Protein AF-A0A453P0J9-F1 (afdb_monomer)

Secondary structure (DSSP, 8-state):
-HHHHHHHHHHHHHTT---TTSS-SS-HHHHHHHHHHH-GGGHHHHHHT---HHHHHHHHHHHHHTTS---S---S----------HHHHHHTTSSHHHHHHHHHHS-HHHHHHHHHHHHHHHHHHTT-TTTHHHHHHHH-S-HHHHHHHHHHHHHHHHHH-TT----HHHHHHHHHHHHHHHHHHT-

Sequence (188 aa):
MVINLDLIRQEADKLGLTSRADGLRNPILEVILEELTYNTIYLSPFLLAFTEWKWKLQIILQYFSRYQVKSAVRTRRSDNSQQDLTVESALSMFSTDASAKAMVKMMCPEVAQLLLAHAYQVCLSVDGDSSEANDAAKMMGASLLEISCKFVSAFQNLRKINANIQISQFEKEALFTAATLARKLQNK

Organism: Aegilops tauschii subsp. strangulata (NCBI:txid200361)

pLDDT: mean 85.11, std 15.16, range [34.88, 98.0]

Solvent-accessible surface area (backbone atoms only — not comparable to full-atom values): 10918 Å² total; per-residue (Å²): 108,71,60,53,55,41,52,54,46,54,52,33,51,75,69,64,74,60,60,93,81,72,61,76,94,63,51,60,60,56,54,52,49,49,51,38,67,75,41,58,81,49,40,61,64,54,59,66,71,50,84,56,58,69,60,45,43,50,52,48,38,56,56,54,56,75,73,53,82,73,73,92,76,77,70,100,82,67,75,89,72,66,76,79,63,19,54,45,60,60,36,52,47,21,66,40,68,68,44,24,52,52,45,53,75,77,40,63,58,57,58,50,48,53,48,50,33,53,46,50,54,45,52,65,68,48,71,79,43,80,91,50,40,70,65,48,47,60,44,32,64,55,53,72,56,58,44,21,49,40,49,48,48,22,54,50,35,49,39,69,76,37,77,82,65,72,76,52,73,70,43,49,52,43,50,52,50,26,53,50,49,33,57,58,62,73,75,108

Mean predicted aligned error: 7.32 Å

Foldseek 3Di:
DQVVVVVVVVVCVVVVVDDPVPDDPDRVLVVVLVVCQVDVVCVLVVLVVDPDLLVSLQSLQVNLVVLDDDPPDDDPDDDPPPVLGALLNSLVCQQDLVSLLSVVVVDPLQSSLSSNLSNLVSLVVCVPDPVCVVVSCSRHVDDNLSSLVSSLSSVVSSCVNPVPDDDDPSSVVSNVVSVVSNVVVVVD

Structure (mmCIF, N/CA/C/O backbone):
data_AF-A0A453P0J9-F1
#
_entry.id   AF-A0A453P0J9-F1
#
loop_
_atom_site.group_PDB
_atom_site.id
_atom_site.type_symbol
_atom_site.label_atom_id
_atom_site.label_alt_id
_atom_site.label_comp_id
_atom_site.label_asym_id
_atom_site.label_entity_id
_atom_site.label_seq_id
_atom_site.pdbx_PDB_ins_code
_atom_site.Cartn_x
_atom_site.Cartn_y
_atom_site.Cartn_z
_atom_site.occupancy
_atom_site.B_iso_or_equiv
_atom_site.auth_seq_id
_atom_site.auth_comp_id
_atom_site.auth_asym_id
_atom_site.auth_atom_id
_atom_site.pdbx_PDB_model_num
ATOM 1 N N . MET A 1 1 ? 14.383 -7.208 -12.306 1.00 62.28 1 MET A N 1
ATOM 2 C CA . MET A 1 1 ? 12.964 -6.889 -12.592 1.00 62.28 1 MET A CA 1
ATOM 3 C C . MET A 1 1 ? 12.825 -5.517 -13.240 1.00 62.28 1 MET A C 1
ATOM 5 O O . MET A 1 1 ? 13.810 -4.801 -13.287 1.00 62.28 1 MET A O 1
ATOM 9 N N . VAL A 1 2 ? 11.641 -5.167 -13.757 1.00 68.38 2 VAL A N 1
ATOM 10 C CA . VAL A 1 2 ? 11.362 -3.990 -14.612 1.00 68.38 2 VAL A CA 1
ATOM 11 C C . VAL A 1 2 ? 11.988 -2.668 -14.133 1.00 68.38 2 VAL A C 1
ATOM 13 O O . VAL A 1 2 ? 12.524 -1.928 -14.945 1.00 68.38 2 VAL A O 1
ATOM 16 N N . ILE A 1 3 ? 12.022 -2.401 -12.828 1.00 71.06 3 ILE A N 1
ATOM 17 C CA . ILE A 1 3 ? 12.638 -1.179 -12.279 1.00 71.06 3 ILE A CA 1
ATOM 18 C C . ILE A 1 3 ? 14.171 -1.172 -12.429 1.00 71.06 3 ILE A C 1
ATOM 20 O O . ILE A 1 3 ? 14.764 -0.113 -12.603 1.00 71.06 3 ILE A O 1
ATOM 24 N N . ASN A 1 4 ? 14.831 -2.336 -12.444 1.00 77.44 4 ASN A N 1
ATOM 25 C CA . ASN A 1 4 ? 16.260 -2.410 -12.770 1.00 77.44 4 ASN A CA 1
ATOM 26 C C . ASN A 1 4 ? 16.528 -1.936 -14.198 1.00 77.44 4 ASN A C 1
ATOM 28 O O . ASN A 1 4 ? 17.590 -1.383 -14.442 1.00 77.44 4 ASN A O 1
ATOM 32 N N . LEU A 1 5 ? 15.586 -2.125 -15.130 1.00 81.31 5 LEU A N 1
ATOM 33 C CA . LEU A 1 5 ? 15.736 -1.599 -16.488 1.00 81.31 5 LEU A CA 1
ATOM 34 C C . LEU A 1 5 ? 15.713 -0.069 -16.472 1.00 81.31 5 LEU A C 1
ATOM 36 O O . LEU A 1 5 ? 16.544 0.549 -17.129 1.00 81.31 5 LEU A O 1
ATOM 40 N N . ASP A 1 6 ? 14.835 0.532 -15.663 1.00 82.75 6 ASP A N 1
ATOM 41 C CA . ASP A 1 6 ? 14.797 1.985 -15.475 1.00 82.75 6 ASP A CA 1
ATOM 42 C C . ASP A 1 6 ? 16.077 2.512 -14.809 1.00 82.75 6 ASP A C 1
ATOM 44 O O . ASP A 1 6 ? 16.599 3.543 -15.224 1.00 82.75 6 ASP A O 1
ATOM 48 N N . LEU A 1 7 ? 16.623 1.797 -13.818 1.00 81.44 7 LEU A N 1
ATOM 49 C CA . LEU A 1 7 ? 17.884 2.159 -13.157 1.00 81.44 7 LEU A CA 1
ATOM 50 C C . LEU A 1 7 ? 19.086 2.053 -14.104 1.00 81.44 7 LEU A C 1
ATOM 52 O O . LEU A 1 7 ? 19.851 3.008 -14.219 1.00 81.44 7 LEU A O 1
ATOM 56 N N . ILE A 1 8 ? 19.220 0.926 -14.811 1.00 84.38 8 ILE A N 1
ATOM 57 C CA . ILE A 1 8 ? 20.284 0.698 -15.802 1.00 84.38 8 ILE A CA 1
ATOM 58 C C . ILE A 1 8 ? 20.213 1.766 -16.888 1.00 84.38 8 ILE A C 1
ATOM 60 O O . ILE A 1 8 ? 21.234 2.324 -17.280 1.00 84.38 8 ILE A O 1
ATOM 64 N N . ARG A 1 9 ? 19.003 2.089 -17.350 1.00 82.94 9 ARG A N 1
ATOM 65 C CA . ARG A 1 9 ? 18.798 3.149 -18.328 1.00 82.94 9 ARG A CA 1
ATOM 66 C C . ARG A 1 9 ? 19.203 4.511 -17.782 1.00 82.94 9 ARG A C 1
ATOM 68 O O . ARG A 1 9 ? 19.943 5.210 -18.455 1.00 82.94 9 ARG A O 1
ATOM 75 N N . GLN A 1 10 ? 18.769 4.885 -16.578 1.00 82.31 10 GLN A N 1
ATOM 76 C CA . GLN A 1 10 ? 19.164 6.160 -15.971 1.00 82.31 10 GLN A CA 1
ATOM 77 C C . GLN A 1 10 ? 20.683 6.273 -15.801 1.00 82.31 10 GLN A C 1
ATOM 79 O O . GLN A 1 10 ? 21.243 7.361 -15.927 1.00 82.31 10 GLN A O 1
ATOM 84 N N . GLU A 1 11 ? 21.359 5.170 -15.493 1.00 86.06 11 GLU A N 1
ATOM 85 C CA . GLU A 1 11 ? 22.815 5.127 -15.410 1.00 86.06 11 GLU A CA 1
ATOM 86 C C . GLU A 1 11 ? 23.467 5.262 -16.793 1.00 86.06 11 GLU A C 1
ATOM 88 O O . GLU A 1 11 ? 24.364 6.085 -16.969 1.00 86.06 11 GLU A O 1
ATOM 93 N N . ALA A 1 12 ? 22.957 4.551 -17.799 1.00 85.75 12 ALA A N 1
ATOM 94 C CA . ALA A 1 12 ? 23.402 4.681 -19.182 1.00 85.75 12 ALA A CA 1
ATOM 95 C C . ALA A 1 12 ? 23.174 6.104 -19.736 1.00 85.75 12 ALA A C 1
ATOM 97 O O . ALA A 1 12 ? 24.072 6.656 -20.373 1.00 85.75 12 ALA A O 1
ATOM 98 N N . ASP A 1 13 ? 22.036 6.733 -19.420 1.00 83.75 13 ASP A N 1
ATOM 99 C CA . ASP A 1 13 ? 21.714 8.125 -19.759 1.00 83.75 13 ASP A CA 1
ATOM 100 C C . ASP A 1 13 ? 22.745 9.087 -19.143 1.00 83.75 13 ASP A C 1
ATOM 102 O O . ASP A 1 13 ? 23.262 9.975 -19.826 1.00 83.75 13 ASP A O 1
ATOM 106 N N . LYS A 1 14 ? 23.098 8.899 -17.860 1.00 84.62 14 LYS A N 1
ATOM 107 C CA . LYS A 1 14 ? 24.128 9.704 -17.170 1.00 84.62 14 LYS A CA 1
ATOM 108 C C . LYS A 1 14 ? 25.509 9.556 -17.803 1.00 84.62 14 LYS A C 1
ATOM 110 O O . LYS A 1 14 ? 26.274 10.517 -17.813 1.00 84.62 14 LYS A O 1
ATOM 115 N N . LEU A 1 15 ? 25.822 8.368 -18.312 1.00 88.88 15 LEU A N 1
ATOM 116 C CA . LEU A 1 15 ? 27.083 8.070 -18.989 1.00 88.88 15 LEU A CA 1
ATOM 117 C C . LEU A 1 15 ? 27.077 8.477 -20.474 1.00 88.88 15 LEU A C 1
ATOM 119 O O . LEU A 1 15 ? 28.092 8.314 -21.148 1.00 88.88 15 LEU A O 1
ATOM 123 N N . GLY A 1 16 ? 25.963 9.006 -20.995 1.00 86.56 16 GLY A N 1
ATOM 124 C CA . GLY A 1 16 ? 25.824 9.364 -22.408 1.00 86.56 16 GLY A CA 1
ATOM 125 C C . GLY A 1 16 ? 25.819 8.154 -23.350 1.00 86.56 16 GLY A C 1
ATOM 126 O O . GLY A 1 16 ? 26.108 8.303 -24.534 1.00 86.56 16 GLY A O 1
ATOM 127 N N . LEU A 1 17 ? 25.508 6.963 -22.830 1.00 85.88 17 LEU A N 1
ATOM 128 C CA . LEU A 1 17 ? 25.485 5.691 -23.565 1.00 85.88 17 LEU A CA 1
ATOM 129 C C . LEU A 1 17 ? 24.149 5.429 -24.273 1.00 85.88 17 LEU A C 1
ATOM 131 O O . LEU A 1 17 ? 23.966 4.390 -24.899 1.00 85.88 17 LEU A O 1
ATOM 135 N N . THR A 1 18 ? 23.221 6.372 -24.173 1.00 84.06 18 THR A N 1
ATOM 136 C CA . THR A 1 18 ? 21.880 6.320 -24.754 1.00 84.06 18 THR A CA 1
ATOM 137 C C . THR A 1 18 ? 21.659 7.502 -25.688 1.00 84.06 18 THR A C 1
ATOM 139 O O . THR A 1 18 ? 22.119 8.624 -25.462 1.00 84.06 18 THR A O 1
ATOM 142 N N . SER A 1 19 ? 20.848 7.280 -26.702 1.00 80.50 19 SER A N 1
ATOM 143 C CA . SER A 1 19 ? 20.424 8.228 -27.713 1.00 80.50 19 SER A CA 1
ATOM 144 C C . SER A 1 19 ? 18.900 8.362 -27.720 1.00 80.50 19 SER A C 1
ATOM 146 O O . SER A 1 19 ? 18.156 7.589 -27.117 1.00 80.50 19 SER A O 1
ATOM 148 N N . ARG A 1 20 ? 18.390 9.335 -28.482 1.00 72.38 20 ARG A N 1
ATOM 149 C CA . ARG A 1 20 ? 16.939 9.484 -28.6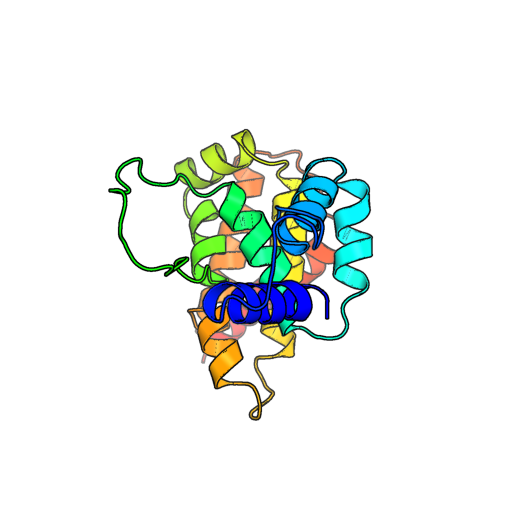96 1.00 72.38 20 ARG A CA 1
ATOM 150 C C . ARG A 1 20 ? 16.307 8.307 -29.447 1.00 72.38 20 ARG A C 1
ATOM 152 O O . ARG A 1 20 ? 15.082 8.214 -29.454 1.00 72.38 20 ARG A O 1
ATOM 159 N N . ALA A 1 21 ? 17.113 7.468 -30.097 1.00 77.75 21 ALA A N 1
ATOM 160 C CA . ALA A 1 21 ? 16.646 6.306 -30.841 1.00 77.75 21 ALA A CA 1
ATOM 161 C C . ALA A 1 21 ? 16.385 5.088 -29.938 1.00 77.75 21 ALA A C 1
ATOM 163 O O . ALA A 1 21 ? 15.649 4.197 -30.351 1.00 77.75 21 ALA A O 1
ATOM 164 N N . ASP A 1 22 ? 16.885 5.078 -28.697 1.00 72.56 22 ASP A N 1
ATOM 165 C CA . ASP A 1 22 ? 16.822 3.922 -27.784 1.00 72.56 22 ASP A CA 1
ATOM 166 C C . ASP A 1 22 ? 15.443 3.701 -27.120 1.00 72.56 22 ASP A C 1
ATOM 168 O O . ASP A 1 22 ? 15.318 3.033 -26.096 1.00 72.56 22 ASP A O 1
ATOM 172 N N . GLY A 1 23 ? 14.372 4.225 -27.732 1.00 67.56 23 GLY A N 1
ATOM 173 C CA . GLY A 1 23 ? 12.978 3.933 -27.378 1.00 67.56 23 GLY A CA 1
ATOM 174 C C . GLY A 1 23 ? 12.508 4.466 -26.014 1.00 67.56 23 GLY A C 1
ATOM 175 O O . GLY A 1 23 ? 13.292 4.999 -25.240 1.00 67.56 23 GLY A O 1
ATOM 176 N N . LEU A 1 24 ? 11.189 4.377 -25.767 1.00 62.38 24 LEU A N 1
ATOM 177 C CA . LEU A 1 24 ? 10.388 4.805 -24.592 1.00 62.38 24 LEU A CA 1
ATOM 178 C C . LEU A 1 24 ? 10.993 5.905 -23.694 1.00 62.38 24 LEU A C 1
ATOM 180 O O . LEU A 1 24 ? 11.828 5.645 -22.841 1.00 62.38 24 LEU A O 1
ATOM 184 N N . ARG A 1 25 ? 10.530 7.153 -23.842 1.00 68.06 25 ARG A N 1
ATOM 185 C CA . ARG A 1 25 ? 10.995 8.280 -23.004 1.00 68.06 25 ARG A CA 1
ATOM 186 C C . ARG A 1 25 ? 10.604 8.154 -21.530 1.00 68.06 25 ARG A C 1
ATOM 188 O O . ARG A 1 25 ? 11.266 8.757 -20.691 1.00 68.06 25 ARG A O 1
ATOM 195 N N . ASN A 1 26 ? 9.534 7.418 -21.243 1.00 75.81 26 ASN A N 1
ATOM 196 C CA . ASN A 1 26 ? 9.003 7.271 -19.896 1.00 75.81 26 ASN A CA 1
ATOM 197 C C . ASN A 1 26 ? 9.592 6.007 -19.253 1.00 75.81 26 ASN A C 1
ATOM 199 O O . ASN A 1 26 ? 9.675 4.979 -19.935 1.00 75.81 26 ASN A O 1
ATOM 203 N N . PRO A 1 27 ? 9.976 6.054 -17.966 1.00 83.25 27 PRO A N 1
ATOM 204 C CA . PRO A 1 27 ? 10.326 4.865 -17.199 1.00 83.25 27 PRO A CA 1
ATOM 205 C C . PRO A 1 27 ? 9.242 3.788 -17.324 1.00 83.25 27 PRO A C 1
ATOM 207 O O . PRO A 1 27 ? 8.048 4.087 -17.274 1.00 83.25 27 PRO A O 1
ATOM 210 N N . ILE A 1 28 ? 9.635 2.525 -17.451 1.00 84.69 28 ILE A N 1
ATOM 211 C CA . ILE A 1 28 ? 8.700 1.403 -17.576 1.00 84.69 28 ILE A CA 1
ATOM 212 C C . ILE A 1 28 ? 7.813 1.312 -16.329 1.00 84.69 28 ILE A C 1
ATOM 214 O O . ILE A 1 28 ? 6.622 1.025 -16.439 1.00 84.69 28 ILE A O 1
ATOM 218 N N . LEU A 1 29 ? 8.351 1.622 -15.144 1.00 85.19 29 LEU A N 1
ATOM 219 C CA . LEU A 1 29 ? 7.549 1.729 -13.927 1.00 85.19 29 LEU A CA 1
ATOM 220 C C . LEU A 1 29 ? 6.420 2.763 -14.065 1.00 85.19 29 LEU A C 1
ATOM 222 O O . LEU A 1 29 ? 5.322 2.534 -13.563 1.00 85.19 29 LEU A O 1
ATOM 226 N N . GLU A 1 30 ? 6.662 3.889 -14.739 1.00 85.25 30 GLU A N 1
ATOM 227 C CA . GLU A 1 30 ? 5.641 4.919 -14.950 1.00 85.25 30 GLU A CA 1
ATOM 228 C C . GLU A 1 30 ? 4.512 4.401 -15.841 1.00 85.25 30 GLU A C 1
ATOM 230 O O . GLU A 1 30 ? 3.347 4.576 -15.486 1.00 85.25 30 GLU A O 1
ATOM 235 N N . VAL A 1 31 ? 4.855 3.688 -16.916 1.00 88.44 31 VAL A N 1
ATOM 236 C CA . VAL A 1 31 ? 3.884 3.045 -17.816 1.00 88.44 31 VAL A CA 1
ATOM 237 C C . VAL A 1 31 ? 3.050 2.006 -17.067 1.00 88.44 31 VAL A C 1
ATOM 239 O O . VAL A 1 31 ? 1.827 2.014 -17.149 1.00 88.44 31 VAL A O 1
ATOM 242 N N . ILE A 1 32 ? 3.690 1.144 -16.271 1.00 89.56 32 ILE A N 1
ATOM 243 C CA . ILE A 1 32 ? 2.982 0.153 -15.447 1.00 89.56 32 ILE A CA 1
ATOM 244 C C . ILE A 1 32 ? 2.008 0.848 -14.496 1.00 89.56 32 ILE A C 1
ATOM 246 O O . ILE A 1 32 ? 0.849 0.460 -14.398 1.00 89.56 32 ILE A O 1
ATOM 250 N N . LEU A 1 33 ? 2.460 1.880 -13.786 1.00 91.06 33 LEU A N 1
ATOM 251 C CA . LEU A 1 33 ? 1.613 2.590 -12.833 1.00 91.06 33 LEU A CA 1
ATOM 252 C C . LEU A 1 33 ? 0.457 3.333 -13.520 1.00 91.06 33 LEU A C 1
ATOM 254 O O . LEU A 1 33 ? -0.611 3.439 -12.920 1.00 91.06 33 LEU A O 1
ATOM 258 N N . GLU A 1 34 ? 0.641 3.836 -14.745 1.00 90.81 34 GLU A N 1
ATOM 259 C CA . GLU A 1 34 ? -0.446 4.400 -15.560 1.00 90.81 34 GLU A CA 1
ATOM 260 C C . GLU A 1 34 ? -1.506 3.345 -15.868 1.00 90.81 34 GLU A C 1
ATOM 262 O O . GLU A 1 34 ? -2.677 3.575 -15.570 1.00 90.81 34 GLU A O 1
ATOM 267 N N . GLU A 1 35 ? -1.098 2.169 -16.347 1.00 92.31 35 GLU A N 1
ATOM 268 C CA . GLU A 1 35 ? -2.016 1.066 -16.649 1.00 92.31 35 GLU A CA 1
ATOM 269 C C . GLU A 1 35 ? -2.772 0.580 -15.406 1.00 92.31 35 GLU A C 1
ATOM 271 O O . GLU A 1 35 ? -3.991 0.409 -15.438 1.00 92.31 35 GLU A O 1
ATOM 276 N N . LEU A 1 36 ? -2.078 0.424 -14.274 1.00 93.00 36 LEU A N 1
ATOM 277 C CA . LEU A 1 36 ? -2.700 0.005 -13.013 1.00 93.00 36 LEU A CA 1
ATOM 278 C C . LEU A 1 36 ? -3.648 1.061 -12.436 1.00 93.00 36 LEU A C 1
ATOM 280 O O . LEU A 1 36 ? -4.613 0.713 -11.757 1.00 93.00 36 LEU A O 1
ATOM 284 N N . THR A 1 37 ? -3.366 2.345 -12.678 1.00 91.12 37 THR A N 1
ATOM 285 C CA . THR A 1 37 ? -4.239 3.447 -12.248 1.00 91.12 37 THR A CA 1
ATOM 286 C C . THR A 1 37 ? -5.461 3.565 -13.152 1.00 91.12 37 THR A C 1
ATOM 288 O O . THR A 1 37 ? -6.559 3.839 -12.670 1.00 91.12 37 THR A O 1
ATOM 291 N N . TYR A 1 38 ? -5.280 3.353 -14.457 1.00 90.75 38 TYR A N 1
ATOM 292 C CA . TYR A 1 38 ? -6.350 3.410 -15.445 1.00 90.75 38 TYR A CA 1
ATOM 293 C C . TYR A 1 38 ? -7.314 2.227 -15.306 1.00 90.75 38 TYR A C 1
ATOM 295 O O . TYR A 1 38 ? -8.530 2.416 -15.326 1.00 90.75 38 TYR A O 1
ATOM 303 N N . ASN A 1 39 ? -6.782 1.015 -15.119 1.00 92.12 39 ASN A N 1
ATOM 304 C CA . ASN A 1 39 ? -7.571 -0.199 -14.969 1.00 92.12 39 ASN A CA 1
ATOM 305 C C . ASN A 1 39 ? -7.254 -0.920 -13.654 1.00 92.12 39 ASN A C 1
ATOM 307 O O . ASN A 1 39 ? -6.418 -1.824 -13.566 1.00 92.12 39 ASN A O 1
ATOM 311 N N . THR A 1 40 ? -8.006 -0.541 -12.625 1.00 91.62 40 THR A N 1
ATOM 312 C CA . THR A 1 40 ? -7.833 -1.027 -11.253 1.00 91.62 40 THR A CA 1
ATOM 313 C C . THR A 1 40 ? -8.153 -2.516 -11.084 1.00 91.62 40 THR A C 1
ATOM 315 O O . THR A 1 40 ? -7.729 -3.113 -10.096 1.00 91.62 40 THR A O 1
ATOM 318 N N . ILE A 1 41 ? -8.825 -3.154 -12.054 1.00 92.50 41 ILE A N 1
ATOM 319 C CA . ILE A 1 41 ? -9.112 -4.600 -12.040 1.00 92.50 41 ILE A CA 1
ATOM 320 C C . ILE A 1 41 ? -7.810 -5.411 -12.095 1.00 92.50 41 ILE A C 1
ATOM 322 O O . ILE A 1 41 ? -7.719 -6.478 -11.488 1.00 92.50 41 ILE A O 1
ATOM 326 N N . TYR A 1 42 ? -6.775 -4.896 -12.766 1.00 93.06 42 TYR A N 1
ATOM 327 C CA . TYR A 1 42 ? -5.475 -5.565 -12.840 1.00 93.06 42 TYR A CA 1
ATOM 328 C C . TYR A 1 42 ? -4.618 -5.374 -11.592 1.00 93.06 42 TYR A C 1
ATOM 330 O O . TYR A 1 42 ? -3.653 -6.113 -11.417 1.00 93.06 42 TYR A O 1
ATOM 338 N N . LEU A 1 43 ? -4.966 -4.445 -10.697 1.00 93.69 43 LEU A N 1
ATOM 339 C CA . LEU A 1 43 ? -4.119 -4.094 -9.562 1.00 93.69 43 LEU A CA 1
ATOM 340 C C . LEU A 1 43 ? -3.883 -5.269 -8.610 1.00 93.69 43 LEU A C 1
ATOM 342 O O . LEU A 1 43 ? -2.735 -5.573 -8.290 1.00 93.69 43 LEU A O 1
ATOM 346 N N . SER A 1 44 ? -4.945 -5.951 -8.176 1.00 93.00 44 SER A N 1
ATOM 347 C CA . SER A 1 44 ? -4.801 -7.093 -7.264 1.00 93.00 44 SER A CA 1
ATOM 348 C C . SER A 1 44 ? -4.049 -8.267 -7.915 1.00 93.00 44 SER A C 1
ATOM 350 O O . SER A 1 44 ? -3.035 -8.680 -7.347 1.00 93.00 44 SER A O 1
ATOM 352 N N . PRO A 1 45 ? -4.431 -8.763 -9.115 1.00 93.81 45 PRO A N 1
ATOM 353 C CA . PRO A 1 45 ? -3.668 -9.807 -9.806 1.00 93.81 45 PRO A CA 1
ATOM 354 C C . PRO A 1 45 ? -2.198 -9.436 -10.018 1.00 93.81 45 PRO A C 1
ATOM 356 O O . PRO A 1 45 ? -1.318 -10.271 -9.820 1.00 93.81 45 PRO A O 1
ATOM 359 N N . PHE A 1 46 ? -1.926 -8.176 -10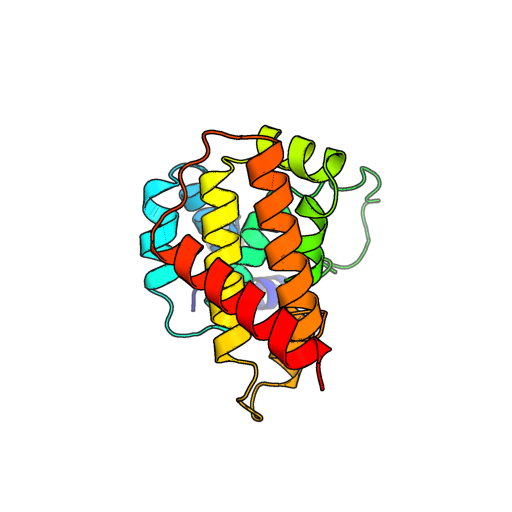.366 1.00 93.56 46 PHE A N 1
ATOM 360 C CA . PHE A 1 46 ? -0.569 -7.690 -10.564 1.00 93.56 46 PHE A CA 1
ATOM 361 C C . PHE A 1 46 ? 0.241 -7.755 -9.268 1.00 93.56 46 PHE A C 1
ATOM 363 O O . PHE A 1 46 ? 1.307 -8.356 -9.262 1.00 93.56 46 PHE A O 1
ATOM 370 N N . LEU A 1 47 ? -0.271 -7.225 -8.152 1.00 93.50 47 LEU A N 1
ATOM 371 C CA . LEU A 1 47 ? 0.424 -7.246 -6.855 1.00 93.50 47 LEU A CA 1
ATOM 372 C C . LEU A 1 47 ? 0.601 -8.658 -6.276 1.00 93.50 47 LEU A C 1
ATOM 374 O O . LEU A 1 47 ? 1.529 -8.893 -5.495 1.00 93.50 47 LEU A O 1
ATOM 378 N N . LEU A 1 48 ? -0.277 -9.597 -6.629 1.00 91.75 48 LEU A N 1
ATOM 379 C CA . LEU A 1 48 ? -0.164 -11.003 -6.238 1.00 91.75 48 LEU A CA 1
ATOM 380 C C . LEU A 1 48 ? 0.930 -11.752 -7.010 1.00 91.75 48 LEU A C 1
ATOM 382 O O . LEU A 1 48 ? 1.471 -12.716 -6.478 1.00 91.75 48 LEU A O 1
ATOM 386 N N . ALA A 1 49 ? 1.298 -11.302 -8.213 1.00 91.12 49 ALA A N 1
ATOM 387 C CA . ALA A 1 49 ? 2.334 -11.943 -9.025 1.00 91.12 49 ALA A CA 1
ATOM 388 C C . ALA A 1 49 ? 3.765 -11.745 -8.480 1.00 91.12 49 ALA A C 1
ATOM 390 O O . ALA A 1 49 ? 4.695 -12.414 -8.927 1.00 91.12 49 ALA A O 1
ATOM 391 N N . PHE A 1 50 ? 3.959 -10.830 -7.526 1.00 87.44 50 PHE A N 1
ATOM 392 C CA . PHE A 1 50 ? 5.271 -10.528 -6.958 1.00 87.44 50 PHE A CA 1
ATOM 393 C C . PHE A 1 50 ? 5.623 -11.476 -5.812 1.00 87.44 50 PHE A C 1
ATOM 395 O O . PHE A 1 50 ? 4.977 -11.458 -4.763 1.00 87.44 50 PHE A O 1
ATOM 402 N N . THR A 1 51 ? 6.705 -12.233 -5.992 1.00 83.38 51 THR A N 1
ATOM 403 C CA . THR A 1 51 ? 7.365 -13.016 -4.936 1.00 83.38 51 THR A CA 1
ATOM 404 C C . THR A 1 51 ? 8.367 -12.176 -4.143 1.00 83.38 51 THR A C 1
ATOM 406 O O . THR A 1 51 ? 8.502 -12.339 -2.936 1.00 83.38 51 THR A O 1
ATOM 409 N N . GLU A 1 52 ? 9.045 -11.241 -4.810 1.00 86.62 52 GLU A N 1
ATOM 410 C CA . GLU A 1 52 ? 10.006 -10.320 -4.204 1.00 86.62 52 GLU A CA 1
ATOM 411 C C . GLU A 1 52 ? 9.282 -9.135 -3.540 1.00 86.62 52 GLU A C 1
ATOM 413 O O . GLU A 1 52 ? 8.680 -8.284 -4.212 1.00 86.62 52 GLU A O 1
ATOM 418 N N . TRP A 1 53 ? 9.361 -9.049 -2.209 1.00 89.31 53 TRP A N 1
ATOM 419 C CA . TRP A 1 53 ? 8.633 -8.043 -1.428 1.00 89.31 53 TRP A CA 1
ATOM 420 C C . TRP A 1 53 ? 9.058 -6.608 -1.754 1.00 89.31 53 TRP A C 1
ATOM 422 O O . TRP A 1 53 ? 8.208 -5.718 -1.795 1.00 89.31 53 TRP A O 1
ATOM 432 N N . LYS A 1 54 ? 10.353 -6.378 -2.022 1.00 88.94 54 LYS A N 1
ATOM 433 C CA . LYS A 1 54 ? 10.918 -5.041 -2.253 1.00 88.94 54 LYS A CA 1
ATOM 434 C C . LYS A 1 54 ? 10.259 -4.366 -3.450 1.00 88.94 54 LYS A C 1
ATOM 436 O O . LYS A 1 54 ? 9.834 -3.215 -3.363 1.00 88.94 54 LYS A O 1
ATOM 441 N N . TRP A 1 55 ? 10.079 -5.110 -4.540 1.00 87.19 55 TRP A N 1
ATOM 442 C CA . TRP A 1 55 ? 9.414 -4.603 -5.739 1.00 87.19 55 TRP A CA 1
ATOM 443 C C . TRP A 1 55 ? 7.924 -4.393 -5.535 1.00 87.19 55 TRP A C 1
ATOM 445 O O . TRP A 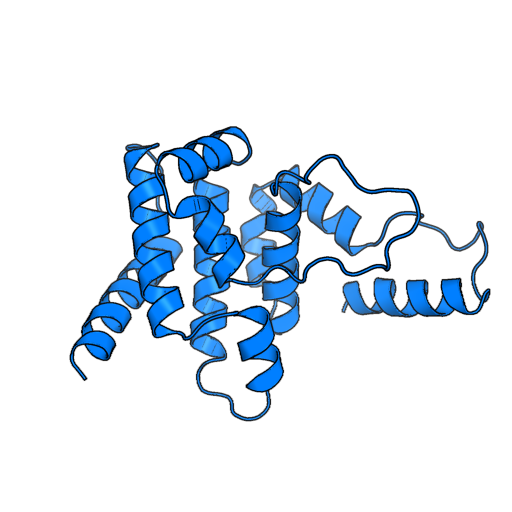1 55 ? 7.402 -3.348 -5.924 1.00 87.19 55 TRP A O 1
ATOM 455 N N . LYS A 1 56 ? 7.255 -5.350 -4.882 1.00 92.25 56 LYS A N 1
ATOM 456 C CA . LYS A 1 56 ? 5.840 -5.220 -4.532 1.00 92.25 56 LYS A CA 1
ATOM 457 C C . LYS A 1 56 ? 5.598 -3.941 -3.736 1.00 92.25 56 LYS A C 1
ATOM 459 O O . LYS A 1 56 ? 4.721 -3.151 -4.081 1.00 92.25 56 LYS A O 1
ATOM 464 N N . LEU A 1 57 ? 6.414 -3.707 -2.711 1.00 92.88 57 LEU A N 1
ATOM 465 C CA . LEU A 1 57 ? 6.302 -2.534 -1.860 1.00 92.88 57 LEU A CA 1
ATOM 466 C C . LEU A 1 57 ? 6.639 -1.247 -2.612 1.00 92.88 57 LEU A C 1
ATOM 468 O O . LEU A 1 57 ? 5.912 -0.267 -2.491 1.00 92.88 57 LEU A O 1
ATOM 472 N N . GLN A 1 58 ? 7.688 -1.251 -3.436 1.00 90.44 58 GLN A N 1
ATOM 473 C CA . GLN A 1 58 ? 8.061 -0.087 -4.235 1.00 90.44 58 GLN A CA 1
ATOM 474 C C . GLN A 1 58 ? 6.944 0.333 -5.197 1.00 90.44 58 GLN A C 1
ATOM 476 O O . GLN A 1 58 ? 6.650 1.522 -5.296 1.00 90.44 58 GLN A O 1
ATOM 481 N N . ILE A 1 59 ? 6.281 -0.617 -5.862 1.00 91.81 59 ILE A N 1
ATOM 482 C CA . ILE A 1 59 ? 5.132 -0.329 -6.732 1.00 91.81 59 ILE A CA 1
ATOM 483 C C . ILE A 1 59 ? 3.986 0.285 -5.928 1.00 91.81 59 ILE A C 1
ATOM 485 O O . ILE A 1 59 ? 3.426 1.291 -6.354 1.00 91.81 59 ILE A O 1
ATOM 489 N N . ILE A 1 60 ? 3.665 -0.267 -4.754 1.00 94.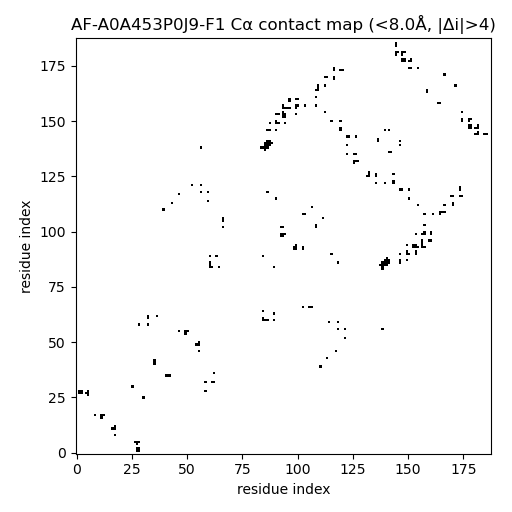69 60 ILE A N 1
ATOM 490 C CA . ILE A 1 60 ? 2.601 0.265 -3.890 1.00 94.69 60 ILE A CA 1
ATOM 491 C C . ILE A 1 60 ? 2.911 1.705 -3.457 1.00 94.69 60 ILE A C 1
ATOM 493 O O . ILE A 1 60 ? 2.060 2.589 -3.558 1.00 94.69 60 ILE A O 1
ATOM 497 N N . LEU A 1 61 ? 4.141 1.969 -3.016 1.00 93.50 61 LEU A N 1
ATOM 498 C CA . LEU A 1 61 ? 4.567 3.295 -2.567 1.00 93.50 61 LEU A CA 1
ATOM 499 C C . LEU A 1 61 ? 4.574 4.311 -3.715 1.00 93.50 61 LEU A C 1
ATOM 501 O O . LEU A 1 61 ? 4.141 5.449 -3.539 1.00 93.50 61 LEU A O 1
ATOM 505 N N . GLN A 1 62 ? 4.991 3.895 -4.910 1.00 90.69 62 GLN A N 1
ATOM 506 C CA . GLN A 1 62 ? 4.956 4.740 -6.103 1.00 90.69 62 GLN A CA 1
ATOM 507 C C . GLN A 1 62 ? 3.536 4.938 -6.648 1.00 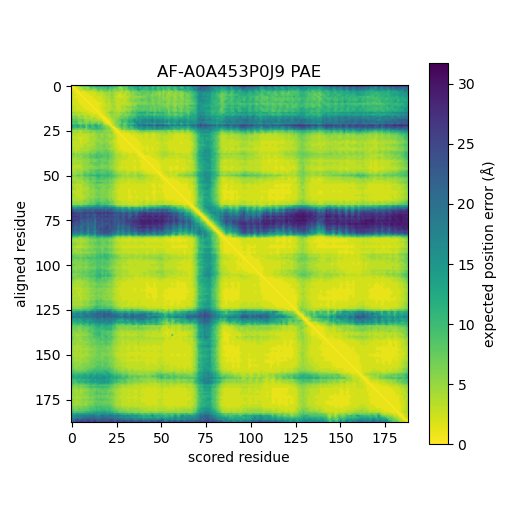90.69 62 GLN A C 1
ATOM 509 O O . GLN A 1 62 ? 3.244 5.977 -7.232 1.00 90.69 62 GLN A O 1
ATOM 514 N N . TYR A 1 63 ? 2.617 4.003 -6.405 1.00 93.31 63 TYR A N 1
ATOM 515 C CA . TYR A 1 63 ? 1.197 4.223 -6.668 1.00 93.31 63 TYR A CA 1
ATOM 516 C C . TYR A 1 63 ? 0.665 5.363 -5.791 1.00 93.31 63 TYR A C 1
ATOM 518 O O . TYR A 1 63 ? 0.033 6.294 -6.288 1.00 93.31 63 TYR A O 1
ATOM 526 N N . PHE A 1 64 ? 0.979 5.344 -4.493 1.00 93.00 64 PHE A N 1
ATOM 527 C CA . PHE A 1 64 ? 0.601 6.414 -3.570 1.00 93.00 64 PHE A CA 1
ATOM 528 C C . PHE A 1 64 ? 1.277 7.758 -3.878 1.00 93.00 64 PHE A C 1
ATOM 530 O O . PHE A 1 64 ? 0.652 8.804 -3.694 1.00 93.00 64 PHE A O 1
ATOM 537 N N . SER A 1 65 ? 2.510 7.751 -4.398 1.00 89.25 65 SER A N 1
ATOM 538 C CA . SER A 1 65 ? 3.246 8.976 -4.754 1.00 89.25 65 SER A CA 1
ATOM 539 C C . SER A 1 65 ? 2.516 9.848 -5.776 1.00 89.25 65 SER A C 1
ATOM 541 O O . SER A 1 65 ? 2.634 11.074 -5.735 1.00 89.25 65 SER A O 1
ATOM 543 N N . ARG A 1 66 ? 1.690 9.239 -6.640 1.00 87.69 66 ARG A N 1
ATOM 544 C CA . ARG A 1 66 ? 0.864 9.948 -7.632 1.00 87.69 66 ARG A CA 1
ATOM 545 C C . ARG A 1 66 ? -0.200 10.848 -7.009 1.00 87.69 66 ARG A C 1
ATOM 547 O O . ARG A 1 66 ? -0.617 11.813 -7.641 1.00 87.69 66 ARG A O 1
ATOM 554 N N . TYR A 1 67 ? -0.610 10.547 -5.781 1.00 86.69 67 TYR A N 1
ATOM 555 C CA . TYR A 1 67 ? -1.679 11.248 -5.069 1.00 86.69 67 TYR A CA 1
ATOM 556 C C . TYR A 1 67 ? -1.160 12.151 -3.950 1.00 86.69 67 TYR A C 1
ATOM 558 O O . TYR A 1 67 ? -1.944 12.842 -3.300 1.00 86.69 67 TYR A O 1
ATOM 566 N N . GLN A 1 68 ? 0.156 12.189 -3.724 1.00 77.31 68 GLN A N 1
ATOM 567 C CA . GLN A 1 68 ? 0.733 13.205 -2.859 1.00 77.31 68 GLN A CA 1
ATOM 568 C C . GLN A 1 68 ? 0.609 14.575 -3.524 1.00 77.31 68 GLN A C 1
ATOM 570 O O . GLN A 1 68 ? 1.040 14.783 -4.661 1.00 77.31 68 GLN A O 1
ATOM 575 N N . VAL A 1 69 ? 0.056 15.542 -2.791 1.00 62.47 69 VAL A N 1
ATOM 576 C CA . VAL A 1 69 ? 0.062 16.942 -3.214 1.00 62.47 69 VAL A CA 1
ATOM 577 C C . VAL A 1 69 ? 1.516 17.409 -3.237 1.00 62.47 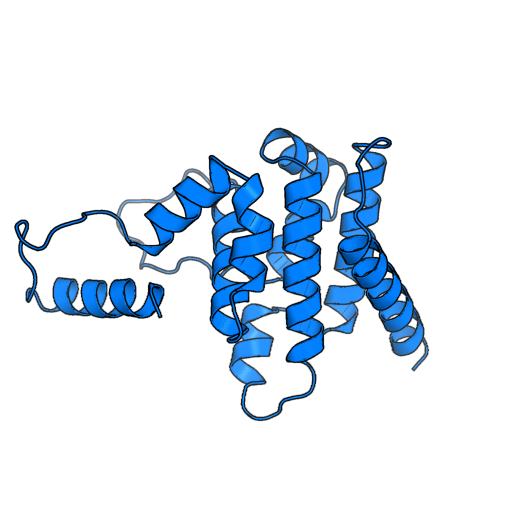69 VAL A C 1
ATOM 579 O O . VAL A 1 69 ? 2.104 17.705 -2.198 1.00 62.47 69 VAL A O 1
ATOM 582 N N . LYS A 1 70 ? 2.122 17.461 -4.428 1.00 57.38 70 LYS A N 1
ATOM 583 C CA . LYS A 1 70 ? 3.434 18.088 -4.609 1.00 57.38 70 LYS A CA 1
ATOM 584 C C . LYS A 1 70 ? 3.284 19.559 -4.228 1.00 57.38 70 LYS A C 1
ATOM 586 O O . LYS A 1 70 ? 2.575 20.296 -4.909 1.00 57.38 70 LYS A O 1
ATOM 591 N N . SER A 1 71 ? 3.934 19.990 -3.146 1.00 40.12 71 SER A N 1
ATOM 592 C CA . SER A 1 71 ? 4.047 21.419 -2.845 1.00 40.12 71 SER A CA 1
ATOM 593 C C . SER A 1 71 ? 4.629 22.121 -4.077 1.00 40.12 71 SER A C 1
ATOM 595 O O . SER A 1 71 ? 5.692 21.740 -4.572 1.00 40.12 71 SER A O 1
ATOM 597 N N . ALA A 1 72 ? 3.893 23.092 -4.618 1.00 39.44 72 ALA A N 1
ATOM 598 C CA . ALA A 1 72 ? 4.119 23.708 -5.926 1.00 39.44 72 ALA A CA 1
ATOM 599 C C . ALA A 1 72 ? 5.310 24.690 -5.965 1.00 39.44 72 ALA A C 1
ATOM 601 O O . ALA A 1 72 ? 5.270 25.702 -6.660 1.00 39.44 72 ALA A O 1
ATOM 602 N N . VAL A 1 73 ? 6.393 24.396 -5.246 1.00 40.19 73 VAL A N 1
ATOM 603 C CA . VAL A 1 73 ? 7.649 25.149 -5.317 1.00 40.19 73 VAL A CA 1
ATOM 604 C C . VAL A 1 73 ? 8.794 24.162 -5.516 1.00 40.19 73 VAL A C 1
ATOM 606 O O . VAL A 1 73 ? 9.515 23.818 -4.585 1.00 40.19 73 VAL A O 1
ATOM 609 N N . ARG A 1 74 ? 8.974 23.684 -6.753 1.00 37.50 74 ARG A N 1
ATOM 610 C CA . ARG A 1 74 ? 10.225 23.028 -7.157 1.00 37.50 74 ARG A CA 1
ATOM 611 C C . ARG A 1 74 ? 10.924 23.910 -8.182 1.00 37.50 74 ARG A C 1
ATOM 613 O O . ARG A 1 74 ? 10.574 23.927 -9.358 1.00 37.50 74 ARG A O 1
ATOM 620 N N . THR A 1 75 ? 11.890 24.694 -7.708 1.00 38.16 75 THR A N 1
ATOM 621 C CA . THR A 1 75 ? 12.834 25.410 -8.567 1.00 38.16 75 THR A CA 1
ATOM 622 C C . THR A 1 75 ? 13.702 24.403 -9.328 1.00 38.16 75 THR A C 1
ATOM 624 O O . THR A 1 75 ? 13.953 23.284 -8.886 1.00 38.16 75 THR A O 1
ATOM 627 N N . ARG A 1 76 ? 14.120 24.807 -10.529 1.00 38.91 76 ARG A N 1
ATOM 628 C CA . ARG A 1 76 ? 14.585 23.984 -11.662 1.00 38.91 76 ARG A CA 1
ATOM 629 C C . ARG A 1 76 ? 15.885 23.175 -11.454 1.00 38.91 76 ARG A C 1
ATOM 631 O O . ARG A 1 76 ? 16.422 22.666 -12.431 1.00 38.91 76 ARG A O 1
ATOM 638 N N . ARG A 1 77 ? 16.410 23.055 -10.233 1.00 43.88 77 ARG A N 1
ATOM 639 C CA . ARG A 1 77 ? 17.615 22.276 -9.890 1.00 43.88 77 ARG A CA 1
ATOM 640 C C . ARG A 1 77 ? 17.613 21.914 -8.403 1.00 43.88 77 ARG A C 1
ATOM 642 O O . ARG A 1 77 ? 18.295 22.555 -7.612 1.00 43.88 77 ARG A O 1
ATOM 649 N N . SER A 1 78 ? 16.858 20.897 -8.014 1.00 34.88 78 SER A N 1
ATOM 650 C CA . SER A 1 78 ? 17.133 20.191 -6.764 1.00 34.88 78 SER A CA 1
ATOM 651 C C . SER A 1 78 ? 17.230 18.714 -7.075 1.00 34.88 78 SER A C 1
ATOM 653 O O . SER A 1 78 ? 16.376 18.179 -7.791 1.00 34.88 78 SER A O 1
ATOM 655 N N . ASP A 1 79 ? 18.313 18.113 -6.590 1.00 35.88 79 ASP A N 1
ATOM 656 C CA . ASP A 1 79 ? 18.687 16.728 -6.811 1.00 35.88 79 ASP A CA 1
ATOM 657 C C . ASP A 1 79 ? 17.496 15.779 -6.721 1.00 35.88 79 ASP A C 1
ATOM 659 O O . ASP A 1 79 ? 16.505 16.018 -6.026 1.00 35.88 79 ASP A O 1
ATOM 663 N N . ASN A 1 80 ? 17.617 14.691 -7.468 1.00 39.44 80 ASN A N 1
ATOM 664 C CA . ASN A 1 80 ? 16.645 13.629 -7.682 1.00 39.44 80 ASN A CA 1
ATOM 665 C C . ASN A 1 80 ? 16.250 12.852 -6.406 1.00 39.44 80 ASN A C 1
ATOM 667 O O . ASN A 1 80 ? 15.881 11.685 -6.504 1.00 39.44 80 ASN A O 1
ATOM 671 N N . SER A 1 81 ? 16.283 13.462 -5.216 1.00 39.66 81 SER A N 1
ATOM 672 C CA . SER A 1 81 ? 15.572 12.945 -4.055 1.00 39.66 81 SER A CA 1
ATOM 673 C C . SER A 1 81 ? 14.070 13.038 -4.343 1.00 39.66 81 SER A C 1
ATOM 675 O O . SER A 1 81 ? 13.356 13.978 -3.984 1.00 39.66 81 SER A O 1
ATOM 677 N N . GLN A 1 82 ? 13.563 12.036 -5.062 1.00 46.91 82 GLN A N 1
ATOM 678 C CA . GLN A 1 82 ? 12.285 11.468 -4.676 1.00 46.91 82 GLN A CA 1
ATOM 679 C C . GLN A 1 82 ? 12.420 11.229 -3.173 1.00 46.91 82 GLN A C 1
ATOM 681 O O . GLN A 1 82 ? 13.310 10.506 -2.737 1.00 46.91 82 GLN A O 1
ATOM 686 N N . GLN A 1 83 ? 11.648 11.953 -2.367 1.00 50.91 83 GLN A N 1
ATOM 687 C CA . GLN A 1 83 ? 11.463 11.557 -0.981 1.00 50.91 83 GLN A CA 1
ATOM 688 C C . GLN A 1 83 ? 10.941 10.125 -1.073 1.00 50.91 83 GLN A C 1
ATOM 690 O O . GLN A 1 83 ? 9.849 9.926 -1.607 1.00 50.91 83 GLN A O 1
ATOM 695 N N . ASP A 1 84 ? 11.774 9.149 -0.703 1.00 70.06 84 ASP A N 1
ATOM 696 C CA . ASP A 1 84 ? 11.401 7.740 -0.740 1.00 70.06 84 ASP A CA 1
ATOM 697 C C . ASP A 1 84 ? 10.160 7.614 0.143 1.00 70.06 84 ASP A C 1
ATOM 699 O O . ASP A 1 84 ? 10.240 7.733 1.367 1.00 70.06 84 ASP A O 1
ATOM 703 N N . LEU A 1 85 ? 8.991 7.480 -0.486 1.00 85.31 85 LEU A N 1
ATOM 704 C CA . LEU A 1 85 ? 7.756 7.232 0.236 1.00 85.31 85 LEU A CA 1
ATOM 705 C C . LEU A 1 85 ? 7.953 5.973 1.068 1.00 85.31 85 LEU A C 1
ATOM 707 O O . LEU A 1 85 ? 8.528 4.994 0.605 1.00 85.31 85 LEU A O 1
ATOM 711 N N . THR A 1 86 ? 7.451 6.011 2.288 1.00 94.56 86 THR A N 1
ATOM 712 C CA . THR A 1 86 ? 7.489 4.904 3.241 1.00 94.56 86 THR A CA 1
ATOM 713 C C . THR A 1 86 ? 6.078 4.415 3.519 1.00 94.56 86 THR A C 1
ATOM 715 O O . THR A 1 86 ? 5.102 5.132 3.280 1.00 94.56 86 THR A O 1
ATOM 718 N N . VAL A 1 87 ? 5.939 3.206 4.062 1.00 96.12 87 VAL A N 1
ATOM 719 C CA . VAL A 1 87 ? 4.623 2.699 4.487 1.00 96.12 87 VAL A CA 1
ATOM 720 C C . VAL A 1 87 ? 4.005 3.628 5.527 1.00 96.12 87 VAL A C 1
ATOM 722 O O . VAL A 1 87 ? 2.820 3.953 5.447 1.00 96.12 87 VAL A O 1
ATOM 725 N N . GLU A 1 88 ? 4.814 4.124 6.462 1.00 95.75 88 GLU A N 1
ATOM 726 C CA . GLU A 1 88 ? 4.380 5.083 7.470 1.00 95.75 88 GLU A CA 1
ATOM 727 C C . GLU A 1 88 ? 3.814 6.371 6.848 1.00 95.75 88 GLU A C 1
ATOM 729 O O . GLU A 1 88 ? 2.724 6.819 7.222 1.00 95.75 88 GLU A O 1
ATOM 734 N N . SER A 1 89 ? 4.525 6.966 5.886 1.00 93.56 89 SER A N 1
ATOM 735 C CA . SER A 1 89 ? 4.067 8.192 5.225 1.00 93.56 89 SER A CA 1
ATOM 736 C C . SER A 1 89 ? 2.847 7.938 4.338 1.00 93.56 89 SER A C 1
ATOM 738 O O . SER A 1 89 ? 1.947 8.779 4.307 1.00 93.56 89 SER A O 1
ATOM 740 N N . ALA A 1 90 ? 2.734 6.766 3.707 1.00 95.31 90 ALA A N 1
ATOM 741 C CA . ALA A 1 90 ? 1.531 6.386 2.971 1.00 95.31 90 ALA A CA 1
ATOM 742 C C . ALA A 1 90 ? 0.308 6.259 3.895 1.00 95.31 90 ALA A C 1
ATOM 744 O O . ALA A 1 90 ? -0.753 6.816 3.612 1.00 95.31 90 ALA A O 1
ATOM 745 N N . LEU A 1 91 ? 0.470 5.614 5.053 1.00 96.69 91 LEU A N 1
ATOM 746 C CA . LEU A 1 91 ? -0.571 5.530 6.079 1.00 96.69 91 LEU A CA 1
ATOM 747 C C . LEU A 1 91 ? -0.955 6.907 6.633 1.00 96.69 91 LEU A C 1
ATOM 749 O O . LEU A 1 91 ? -2.130 7.160 6.906 1.00 96.69 91 LEU A O 1
ATOM 753 N N . SER A 1 92 ? 0.010 7.823 6.758 1.00 94.31 92 SER A N 1
ATOM 754 C CA . SER A 1 92 ? -0.240 9.179 7.258 1.00 94.31 92 SER A CA 1
ATOM 755 C C . SER A 1 92 ? -1.242 9.965 6.403 1.00 94.31 92 SER A C 1
ATOM 757 O O . SER A 1 92 ? -1.989 10.783 6.946 1.00 94.31 92 SER A O 1
ATOM 759 N N . MET A 1 93 ? -1.362 9.646 5.107 1.00 93.50 93 MET A N 1
ATOM 760 C CA . MET A 1 93 ? -2.348 10.260 4.208 1.00 93.50 93 MET A CA 1
ATOM 761 C C . MET A 1 93 ? -3.797 9.992 4.652 1.00 93.50 93 MET A C 1
ATOM 763 O O . MET A 1 93 ? -4.697 10.776 4.354 1.00 93.50 93 MET A O 1
ATOM 767 N N . PHE A 1 94 ? -4.022 8.948 5.452 1.00 95.50 94 PHE A N 1
ATOM 768 C CA . PHE A 1 94 ? -5.328 8.545 5.978 1.00 95.50 94 PHE A CA 1
ATOM 769 C C . PHE A 1 94 ? -5.464 8.754 7.499 1.00 95.50 94 PHE A C 1
ATOM 771 O O . PHE A 1 94 ? -6.433 8.299 8.107 1.00 95.50 94 PHE A O 1
ATOM 778 N N . SER A 1 95 ? -4.503 9.433 8.135 1.00 92.25 95 SER A N 1
ATOM 779 C CA . SER A 1 95 ? -4.438 9.577 9.600 1.00 92.25 95 SER A CA 1
ATOM 780 C C . SER A 1 95 ? -5.527 10.473 10.200 1.00 92.25 95 SER A C 1
ATOM 782 O O . SER A 1 95 ? -5.907 10.275 11.353 1.00 92.25 95 SER A O 1
ATOM 784 N N . THR A 1 96 ? -6.063 11.420 9.426 1.00 93.25 96 THR A N 1
ATOM 785 C CA . THR A 1 96 ? -7.122 12.344 9.864 1.00 93.25 96 THR A CA 1
ATOM 786 C C . THR A 1 96 ? -8.335 12.270 8.944 1.00 93.25 96 THR A C 1
ATOM 788 O O . THR A 1 96 ? -8.206 11.919 7.771 1.00 93.25 96 THR A O 1
ATOM 791 N N . ASP A 1 97 ? -9.505 12.682 9.437 1.00 90.69 97 ASP A N 1
ATOM 792 C CA . ASP A 1 97 ? -10.723 12.763 8.618 1.00 90.69 97 ASP A CA 1
ATOM 793 C C . ASP A 1 97 ? -10.532 13.693 7.405 1.00 90.69 97 ASP A C 1
ATOM 795 O O . ASP A 1 97 ? -10.992 13.392 6.305 1.00 90.69 97 ASP A O 1
ATOM 799 N N . ALA A 1 98 ? -9.815 14.811 7.572 1.00 91.69 98 ALA A N 1
ATOM 800 C CA . ALA A 1 98 ? -9.560 15.760 6.490 1.00 91.69 98 ALA A CA 1
ATOM 801 C C . ALA A 1 98 ? -8.653 15.167 5.401 1.00 91.69 98 ALA A C 1
ATOM 803 O O . ALA A 1 98 ? -8.986 15.242 4.215 1.00 91.69 98 ALA A O 1
ATOM 804 N N . SER A 1 99 ? -7.532 14.553 5.794 1.00 91.81 99 SER A N 1
ATOM 805 C CA . SER A 1 99 ? -6.578 13.965 4.849 1.00 91.81 99 SER A CA 1
ATOM 806 C C . SER A 1 99 ? -7.172 12.740 4.150 1.00 91.81 99 SER A C 1
ATOM 808 O O . SER A 1 99 ? -7.123 12.650 2.925 1.00 91.81 99 SER A O 1
ATOM 810 N N . ALA A 1 100 ? -7.847 11.858 4.892 1.00 93.31 100 ALA A N 1
ATOM 811 C CA . ALA A 1 100 ? -8.525 10.705 4.316 1.00 93.31 100 ALA A CA 1
ATOM 812 C C . ALA A 1 100 ? -9.636 11.141 3.344 1.00 93.31 100 ALA A C 1
ATOM 814 O O . ALA A 1 100 ? -9.763 10.569 2.264 1.00 93.31 100 ALA A O 1
ATOM 815 N N . LYS A 1 101 ? -10.391 12.209 3.653 1.00 93.19 101 LYS A N 1
ATOM 816 C CA . LYS A 1 101 ? -11.423 12.739 2.746 1.00 93.19 101 LYS A CA 1
ATOM 817 C C . LYS A 1 101 ? -10.820 13.324 1.472 1.00 93.19 101 LYS A C 1
ATOM 819 O O . LYS A 1 101 ? -11.433 13.211 0.413 1.00 93.19 101 LYS A O 1
ATOM 824 N N . ALA A 1 102 ? -9.643 13.943 1.552 1.00 92.50 102 ALA A N 1
ATOM 825 C CA . ALA A 1 102 ? -8.911 14.384 0.369 1.00 92.50 102 ALA A CA 1
ATOM 826 C C . ALA A 1 102 ? -8.470 13.187 -0.487 1.00 92.50 102 ALA A C 1
ATOM 828 O O . ALA A 1 102 ? -8.699 13.195 -1.692 1.00 92.50 102 ALA A O 1
ATOM 829 N N . MET A 1 103 ? -7.935 12.129 0.130 1.00 91.94 103 MET A N 1
ATOM 830 C CA . MET A 1 103 ? -7.519 10.920 -0.587 1.00 91.94 103 MET A CA 1
ATOM 831 C C . MET A 1 103 ? -8.683 10.224 -1.294 1.00 91.94 103 MET A C 1
ATOM 833 O O . MET A 1 103 ? -8.573 9.926 -2.475 1.00 91.94 103 MET A O 1
ATOM 837 N N . VAL A 1 104 ? -9.825 10.046 -0.624 1.00 91.12 104 VAL A N 1
ATOM 838 C CA . VAL A 1 104 ? -11.044 9.456 -1.214 1.00 91.12 104 VAL A CA 1
ATOM 839 C C . VAL A 1 104 ? -11.536 10.228 -2.446 1.00 91.12 104 VAL A C 1
ATOM 841 O O . VAL A 1 104 ? -12.139 9.646 -3.342 1.00 91.12 104 VAL A O 1
ATOM 844 N N . LYS A 1 105 ? -11.296 11.544 -2.513 1.00 91.50 105 LYS A N 1
ATOM 845 C CA . LYS A 1 105 ? -11.625 12.343 -3.705 1.00 91.50 105 LYS A CA 1
ATOM 846 C C . LYS A 1 105 ? -10.666 12.103 -4.869 1.00 91.50 105 LYS A C 1
ATOM 848 O O . LYS A 1 105 ? -11.035 12.374 -6.004 1.00 91.50 105 LYS A O 1
ATOM 853 N N . MET A 1 106 ? -9.440 11.673 -4.584 1.00 91.31 106 MET A N 1
ATOM 854 C CA . MET A 1 106 ? -8.389 11.479 -5.582 1.00 91.31 106 MET A CA 1
ATOM 855 C C . MET A 1 106 ? -8.273 10.024 -6.042 1.00 91.31 106 MET A C 1
ATOM 857 O O . MET A 1 106 ? -7.891 9.785 -7.182 1.00 91.31 106 MET A O 1
ATOM 861 N N . MET A 1 107 ? -8.611 9.058 -5.186 1.00 91.56 107 MET A N 1
ATOM 862 C CA . MET A 1 107 ? -8.531 7.632 -5.491 1.00 91.56 107 MET A CA 1
ATOM 863 C C . MET A 1 107 ? -9.726 6.858 -4.932 1.00 91.56 107 MET A C 1
ATOM 865 O O . MET A 1 107 ? -10.272 7.194 -3.880 1.00 91.56 107 MET A O 1
ATOM 869 N N . CYS A 1 108 ? -10.085 5.773 -5.620 1.00 92.19 108 CYS A N 1
ATOM 870 C CA . CYS A 1 108 ? -11.095 4.828 -5.156 1.00 92.19 108 CYS A CA 1
ATOM 871 C C . CYS A 1 108 ? -10.688 4.262 -3.780 1.00 92.19 108 CYS A C 1
ATOM 873 O O . CYS A 1 108 ? -9.549 3.815 -3.605 1.00 92.19 108 CYS A O 1
ATOM 875 N N . PRO A 1 109 ? -11.576 4.307 -2.778 1.00 93.62 109 PRO A N 1
ATOM 876 C CA . PRO A 1 109 ? -11.212 3.934 -1.423 1.00 93.62 109 PRO A CA 1
ATOM 877 C C . PRO A 1 109 ? -11.014 2.419 -1.262 1.00 93.62 109 PRO A C 1
ATOM 879 O O . PRO A 1 109 ? -10.174 2.018 -0.461 1.00 93.62 109 PRO A O 1
ATOM 882 N N . GLU A 1 110 ? -11.676 1.589 -2.070 1.00 94.88 110 GLU A N 1
ATOM 883 C CA . GLU A 1 110 ? -11.404 0.149 -2.176 1.00 94.88 110 GLU A CA 1
ATOM 884 C C . GLU A 1 110 ? -9.974 -0.106 -2.687 1.00 94.88 110 GLU A C 1
ATOM 886 O O . GLU A 1 110 ? -9.248 -0.935 -2.149 1.00 94.88 110 GLU A O 1
ATOM 891 N N . VAL A 1 111 ? -9.505 0.679 -3.665 1.00 95.38 111 VAL A N 1
ATOM 892 C CA . VAL A 1 111 ? -8.109 0.611 -4.135 1.00 95.38 111 VAL A CA 1
ATOM 893 C C . VAL A 1 111 ? -7.132 1.008 -3.026 1.00 95.38 111 VAL A C 1
ATOM 895 O O . VAL A 1 111 ? -6.084 0.381 -2.872 1.00 95.38 111 VAL A O 1
ATOM 898 N N . ALA A 1 112 ? -7.469 2.024 -2.225 1.00 95.81 112 ALA A N 1
ATOM 899 C CA . ALA A 1 112 ? -6.646 2.420 -1.085 1.00 95.81 112 ALA A CA 1
ATOM 900 C C . ALA A 1 112 ? -6.546 1.294 -0.042 1.00 95.81 112 ALA A C 1
ATOM 902 O O . ALA A 1 112 ? -5.444 0.991 0.413 1.00 95.81 112 ALA A O 1
ATOM 903 N N . GLN A 1 113 ? -7.665 0.648 0.305 1.00 96.00 113 GLN A N 1
ATOM 904 C CA . GLN A 1 113 ? -7.680 -0.487 1.233 1.00 96.00 113 GLN A CA 1
ATOM 905 C C . GLN A 1 113 ? -6.824 -1.647 0.723 1.00 96.00 113 GLN A C 1
ATOM 907 O O . GLN A 1 113 ? -5.993 -2.156 1.479 1.00 96.00 113 GLN A O 1
ATOM 912 N N . LEU A 1 114 ? -6.952 -1.993 -0.558 1.00 97.06 114 LEU A N 1
ATOM 913 C CA . LEU A 1 114 ? -6.199 -3.071 -1.189 1.00 97.06 114 LEU A CA 1
ATOM 914 C C . LEU A 1 114 ? -4.687 -2.813 -1.138 1.00 97.06 114 LEU A C 1
ATOM 916 O O . LEU A 1 114 ? -3.910 -3.685 -0.739 1.00 97.06 114 LEU A O 1
ATOM 920 N N . LEU A 1 115 ? -4.263 -1.604 -1.519 1.00 97.25 115 LEU A N 1
ATOM 921 C CA . LEU A 1 115 ? -2.855 -1.197 -1.505 1.00 97.25 115 LEU A CA 1
ATOM 922 C C . LEU A 1 115 ? -2.279 -1.208 -0.090 1.00 97.25 115 LEU A C 1
ATOM 924 O O . LEU A 1 115 ? -1.195 -1.751 0.128 1.00 97.25 115 LEU A O 1
ATOM 928 N N . LEU A 1 116 ? -3.012 -0.645 0.877 1.00 97.69 116 LEU A N 1
ATOM 929 C CA . LEU A 1 116 ? -2.602 -0.664 2.277 1.00 97.69 116 LEU A CA 1
ATOM 930 C C . LEU A 1 116 ? -2.490 -2.103 2.791 1.00 97.69 116 LEU A C 1
ATOM 932 O O . LEU A 1 116 ? -1.505 -2.427 3.451 1.00 97.69 116 LEU A O 1
ATOM 936 N N . ALA A 1 117 ? -3.460 -2.972 2.492 1.00 97.81 117 ALA A N 1
ATOM 937 C CA . ALA A 1 117 ? -3.459 -4.361 2.947 1.00 97.81 117 ALA A CA 1
ATOM 938 C C . ALA A 1 117 ? -2.261 -5.145 2.393 1.00 97.81 117 ALA A C 1
ATOM 940 O O . ALA A 1 117 ? -1.595 -5.858 3.143 1.00 97.81 117 ALA A O 1
ATOM 941 N N . HIS A 1 118 ? -1.916 -4.961 1.114 1.00 97.38 118 HIS A N 1
ATOM 942 C CA . HIS A 1 118 ? -0.704 -5.557 0.551 1.00 97.38 118 HIS A CA 1
ATOM 943 C C . HIS A 1 118 ? 0.584 -4.978 1.147 1.00 97.38 118 HIS A C 1
ATOM 945 O O . HIS A 1 118 ? 1.512 -5.746 1.399 1.00 97.38 118 HIS A O 1
ATOM 951 N N . ALA A 1 119 ? 0.654 -3.668 1.408 1.00 97.00 119 ALA A N 1
ATOM 952 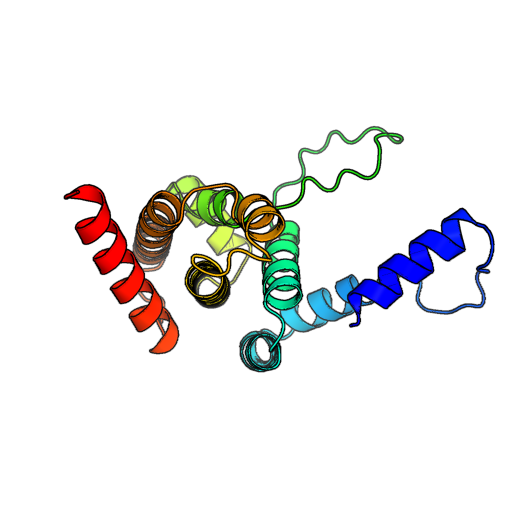C CA . ALA A 1 119 ? 1.808 -3.076 2.087 1.00 97.00 119 ALA A CA 1
ATOM 953 C C . ALA A 1 119 ? 1.975 -3.655 3.499 1.00 97.00 119 ALA A C 1
ATOM 955 O O . ALA A 1 119 ? 3.078 -4.026 3.887 1.00 97.00 119 ALA A O 1
ATOM 956 N N . TYR A 1 120 ? 0.874 -3.806 4.237 1.00 96.88 120 TYR A N 1
ATOM 957 C CA . TYR A 1 120 ? 0.890 -4.383 5.577 1.00 96.88 120 TYR A CA 1
ATOM 958 C C . TYR A 1 120 ? 1.293 -5.863 5.574 1.00 96.88 120 TYR A C 1
ATOM 960 O O . TYR A 1 120 ? 2.102 -6.281 6.398 1.00 96.88 120 TYR A O 1
ATOM 968 N N . GLN A 1 121 ? 0.799 -6.647 4.611 1.00 94.62 121 GLN A N 1
ATOM 969 C CA . GLN A 1 121 ? 1.234 -8.032 4.408 1.00 94.62 121 GLN A CA 1
ATOM 970 C C . GLN A 1 121 ? 2.752 -8.120 4.182 1.00 94.62 121 GLN A C 1
ATOM 972 O O . GLN A 1 121 ? 3.404 -9.012 4.724 1.00 94.62 121 GLN A O 1
ATOM 977 N N . VAL A 1 122 ? 3.322 -7.190 3.407 1.00 93.69 122 VAL A N 1
ATOM 978 C CA . VAL A 1 122 ? 4.775 -7.101 3.221 1.00 93.69 122 VAL A CA 1
ATOM 979 C C . VAL A 1 122 ? 5.474 -6.766 4.540 1.00 93.69 122 VAL A C 1
ATOM 981 O O . VAL A 1 122 ? 6.410 -7.471 4.895 1.00 93.69 122 VAL A O 1
ATOM 984 N N . CYS A 1 123 ? 4.996 -5.779 5.307 1.00 93.50 123 CYS A N 1
ATOM 985 C CA . CYS A 1 123 ? 5.565 -5.460 6.623 1.00 93.50 123 CYS A CA 1
ATOM 986 C C . CYS A 1 123 ? 5.627 -6.688 7.543 1.00 93.50 123 CYS A C 1
ATOM 988 O O . CYS A 1 123 ? 6.657 -6.931 8.157 1.00 93.50 123 CYS A O 1
ATOM 990 N N . LEU A 1 124 ? 4.563 -7.497 7.590 1.00 91.69 124 LEU A N 1
ATOM 991 C CA . LEU A 1 124 ? 4.535 -8.732 8.382 1.00 91.69 124 LEU A CA 1
ATOM 992 C C . LEU A 1 124 ? 5.533 -9.790 7.908 1.00 91.69 124 LEU A C 1
ATOM 994 O O . LEU A 1 124 ? 6.005 -10.583 8.713 1.00 91.69 124 LEU A O 1
ATOM 998 N N . SER A 1 125 ? 5.802 -9.839 6.604 1.00 88.69 125 SER A N 1
ATOM 999 C CA . SER A 1 125 ? 6.671 -10.862 6.016 1.00 88.69 125 SER A CA 1
ATOM 1000 C C . SER A 1 125 ? 8.149 -10.557 6.248 1.00 88.69 125 SER A C 1
ATOM 1002 O O . SER A 1 125 ? 8.947 -11.480 6.330 1.00 88.69 125 SER A O 1
ATOM 1004 N N . VAL A 1 126 ? 8.507 -9.273 6.347 1.00 85.94 126 VAL A N 1
ATOM 1005 C CA . VAL A 1 126 ? 9.906 -8.830 6.445 1.00 85.94 126 VAL A CA 1
ATOM 1006 C C . VAL A 1 126 ? 10.322 -8.518 7.891 1.00 85.94 126 VAL A C 1
ATOM 1008 O O . VAL A 1 126 ? 11.510 -8.564 8.209 1.00 85.94 126 VAL A O 1
ATOM 1011 N N . ASP A 1 127 ? 9.369 -8.256 8.796 1.00 71.00 127 ASP A N 1
ATOM 1012 C CA . ASP A 1 127 ? 9.605 -8.081 10.240 1.00 71.00 127 ASP A CA 1
ATOM 1013 C C . ASP A 1 127 ? 9.971 -9.431 10.899 1.00 71.00 127 ASP A C 1
ATOM 1015 O O . ASP A 1 127 ? 9.167 -10.083 11.560 1.00 71.00 127 ASP A O 1
ATOM 1019 N N . GLY A 1 128 ? 11.190 -9.908 10.635 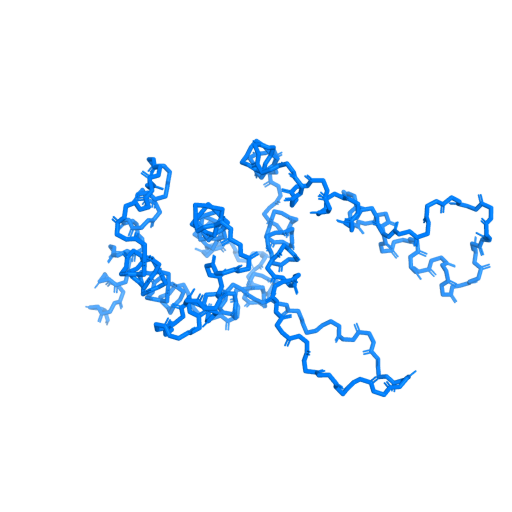1.00 62.59 128 GLY A N 1
ATOM 1020 C CA . GLY A 1 128 ? 11.692 -11.210 11.085 1.00 62.59 128 GLY A CA 1
ATOM 1021 C C . GLY A 1 128 ? 12.928 -11.706 10.329 1.00 62.59 128 GLY A C 1
ATOM 1022 O O . GLY A 1 128 ? 13.717 -12.462 10.897 1.00 62.59 128 GLY A O 1
ATOM 1023 N N . ASP A 1 129 ? 13.148 -11.234 9.096 1.00 63.91 129 ASP A N 1
ATOM 1024 C CA . ASP A 1 129 ? 14.304 -11.614 8.278 1.00 63.91 129 ASP A CA 1
ATOM 1025 C C . ASP A 1 129 ? 15.482 -10.652 8.489 1.00 63.91 129 ASP A C 1
ATOM 1027 O O . ASP A 1 129 ? 15.539 -9.535 7.969 1.00 63.91 129 ASP A O 1
ATOM 1031 N N . SER A 1 130 ? 16.475 -11.105 9.260 1.00 63.28 130 SER A N 1
ATOM 1032 C CA . SER A 1 130 ? 17.636 -10.294 9.658 1.00 63.28 130 SER A CA 1
ATOM 1033 C C . SER A 1 130 ? 18.529 -9.857 8.491 1.00 63.28 130 SER A C 1
ATOM 1035 O O . SER A 1 130 ? 19.248 -8.866 8.619 1.00 63.28 130 SER A O 1
ATOM 1037 N N . SER A 1 131 ? 18.480 -10.559 7.353 1.00 70.50 131 SER A N 1
ATOM 1038 C CA . SER A 1 131 ? 19.317 -10.252 6.185 1.00 70.50 131 SER A CA 1
ATOM 1039 C C . SER A 1 131 ? 18.879 -8.994 5.425 1.00 70.50 131 SER A C 1
ATOM 1041 O O . SER A 1 131 ? 19.710 -8.340 4.799 1.00 70.50 131 SER A O 1
ATOM 1043 N N . GLU A 1 132 ? 17.605 -8.604 5.537 1.00 72.06 132 GLU A N 1
ATOM 1044 C CA . GLU A 1 132 ? 17.015 -7.480 4.794 1.00 72.06 132 GLU A CA 1
ATOM 1045 C C . GLU A 1 132 ? 16.491 -6.365 5.712 1.00 72.06 132 GLU A C 1
ATOM 1047 O O . GLU A 1 132 ? 15.908 -5.380 5.252 1.00 72.06 132 GLU A O 1
ATOM 1052 N N . ALA A 1 133 ? 16.755 -6.477 7.017 1.00 75.00 133 ALA A N 1
ATOM 1053 C CA . ALA A 1 133 ? 16.211 -5.605 8.053 1.00 75.00 133 ALA A CA 1
ATOM 1054 C C . ALA A 1 133 ? 16.469 -4.106 7.812 1.00 75.00 133 ALA A C 1
ATOM 1056 O O . ALA A 1 133 ? 15.608 -3.282 8.110 1.00 75.00 133 ALA A O 1
ATOM 1057 N N . ASN A 1 134 ? 17.625 -3.733 7.250 1.00 82.06 134 ASN A N 1
ATOM 1058 C CA . ASN A 1 134 ? 17.965 -2.325 7.020 1.00 82.06 134 ASN A CA 1
ATOM 1059 C C . ASN A 1 134 ? 17.143 -1.701 5.874 1.00 82.06 134 ASN A C 1
ATOM 1061 O O . ASN A 1 134 ? 16.586 -0.612 6.018 1.00 82.06 134 ASN A O 1
ATOM 1065 N N . ASP A 1 135 ? 17.013 -2.416 4.753 1.00 82.81 135 ASP A N 1
ATOM 1066 C CA . ASP A 1 135 ? 16.194 -1.979 3.615 1.00 82.81 135 ASP A CA 1
ATOM 1067 C C . ASP A 1 135 ? 14.707 -1.955 3.992 1.00 82.81 135 ASP A C 1
ATOM 1069 O O . ASP A 1 135 ? 13.985 -1.009 3.661 1.00 82.81 135 ASP A O 1
ATOM 1073 N N . ALA A 1 136 ? 14.261 -2.968 4.736 1.00 84.88 136 ALA A N 1
ATOM 1074 C CA . ALA A 1 136 ? 12.902 -3.070 5.244 1.00 84.88 136 ALA A CA 1
ATOM 1075 C C . ALA A 1 136 ? 12.559 -1.914 6.184 1.00 84.88 136 ALA A C 1
ATOM 1077 O O . ALA A 1 136 ? 11.556 -1.231 5.977 1.00 84.88 136 ALA A O 1
ATOM 1078 N N . ALA A 1 137 ? 13.414 -1.641 7.174 1.00 86.44 137 ALA A N 1
ATOM 1079 C CA . ALA A 1 137 ? 13.237 -0.527 8.099 1.00 86.44 137 ALA A CA 1
ATOM 1080 C C . ALA A 1 137 ? 13.151 0.810 7.351 1.00 86.44 137 ALA A C 1
ATOM 1082 O O . ALA A 1 137 ? 12.267 1.619 7.640 1.00 86.44 137 ALA A O 1
ATOM 1083 N N . LYS A 1 138 ? 14.000 1.012 6.332 1.00 89.69 138 LYS A N 1
ATOM 1084 C CA . LYS A 1 138 ? 13.969 2.215 5.493 1.00 89.69 138 LYS A CA 1
ATOM 1085 C C . LYS A 1 138 ? 12.636 2.368 4.748 1.00 89.69 138 LYS A C 1
ATOM 1087 O O . LYS A 1 138 ? 12.076 3.460 4.746 1.00 89.69 138 LYS A O 1
ATOM 1092 N N . MET A 1 139 ? 12.118 1.306 4.124 1.00 91.62 139 MET A N 1
ATOM 1093 C CA . MET A 1 139 ? 10.857 1.373 3.364 1.00 91.62 139 MET A CA 1
ATOM 1094 C C . MET A 1 139 ? 9.612 1.406 4.262 1.00 91.62 139 MET A C 1
ATOM 1096 O O . MET A 1 139 ? 8.597 1.994 3.887 1.00 91.62 139 MET A O 1
ATOM 1100 N N . MET A 1 140 ? 9.666 0.807 5.453 1.00 92.81 140 MET A N 1
ATOM 1101 C CA . MET A 1 140 ? 8.578 0.884 6.430 1.00 92.81 140 MET A CA 1
ATOM 1102 C C . MET A 1 140 ? 8.489 2.280 7.050 1.00 92.81 140 MET A C 1
ATOM 1104 O O . MET A 1 140 ? 7.398 2.848 7.115 1.00 92.81 140 MET A O 1
ATOM 1108 N N . GLY A 1 141 ? 9.628 2.849 7.455 1.00 92.94 141 GLY A N 1
ATOM 1109 C CA . GLY A 1 141 ? 9.734 4.165 8.093 1.00 92.94 141 GLY A CA 1
ATOM 1110 C C . GLY A 1 141 ? 9.372 4.194 9.583 1.00 92.94 141 GLY A C 1
ATOM 1111 O O . GLY A 1 141 ? 9.695 5.164 10.255 1.00 92.94 141 GLY A O 1
ATOM 1112 N N . ALA A 1 142 ? 8.756 3.135 10.114 1.00 92.81 142 ALA A N 1
ATOM 1113 C CA . ALA A 1 142 ? 8.356 3.014 11.515 1.00 92.81 142 ALA A CA 1
ATOM 1114 C C . ALA A 1 142 ? 8.368 1.546 11.968 1.00 92.81 142 ALA A C 1
ATOM 1116 O O . ALA A 1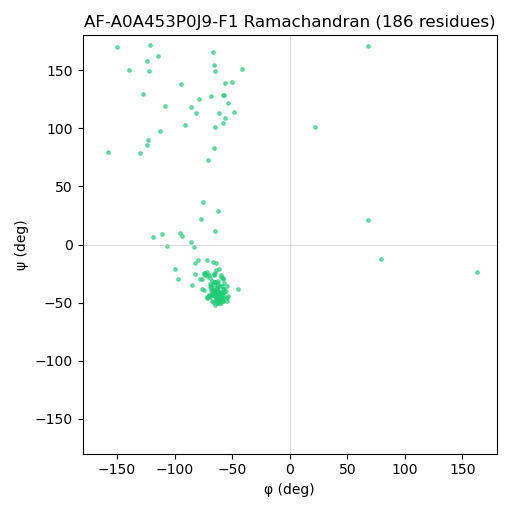 142 ? 8.476 0.634 11.143 1.00 92.81 142 ALA A O 1
ATOM 1117 N N . SER A 1 143 ? 8.231 1.312 13.276 1.00 92.81 143 SER A N 1
ATOM 1118 C CA . SER A 1 143 ? 8.135 -0.044 13.835 1.00 92.81 143 SER A CA 1
ATOM 1119 C C . SER A 1 143 ? 6.853 -0.761 13.389 1.00 92.81 143 SER A C 1
ATOM 1121 O O . SER A 1 143 ? 5.827 -0.120 13.140 1.00 92.81 143 SER A O 1
ATOM 1123 N N . LEU A 1 144 ? 6.851 -2.102 13.363 1.00 93.31 144 LEU A N 1
ATOM 1124 C CA . LEU A 1 144 ? 5.644 -2.868 13.018 1.00 93.31 144 LEU A CA 1
ATOM 1125 C C . LEU A 1 144 ? 4.456 -2.526 13.936 1.00 93.31 144 LEU A C 1
ATOM 1127 O O . LEU A 1 144 ? 3.308 -2.509 13.483 1.00 93.31 144 LEU A O 1
ATOM 1131 N N . LEU A 1 145 ? 4.708 -2.210 15.210 1.00 94.00 145 LEU A N 1
ATOM 1132 C CA . LEU A 1 145 ? 3.673 -1.776 16.151 1.00 94.00 145 LEU A CA 1
ATOM 1133 C C . LEU A 1 145 ? 3.025 -0.454 15.720 1.00 94.00 145 LEU A C 1
ATOM 1135 O O . LEU A 1 145 ? 1.797 -0.359 15.651 1.00 94.00 145 LEU A O 1
ATOM 1139 N N . GLU A 1 146 ? 3.837 0.553 15.404 1.00 95.25 146 GLU A N 1
ATOM 1140 C CA . GLU A 1 146 ? 3.354 1.856 14.938 1.00 95.25 146 GLU A CA 1
ATOM 1141 C C . GLU A 1 146 ? 2.617 1.726 13.606 1.00 95.25 146 GLU A C 1
ATOM 1143 O O . GLU A 1 146 ? 1.519 2.269 13.459 1.00 95.25 146 GLU A O 1
ATOM 1148 N N . ILE A 1 147 ? 3.165 0.947 12.667 1.00 96.81 147 ILE A N 1
ATOM 1149 C CA . ILE A 1 147 ? 2.514 0.630 11.392 1.00 96.81 147 ILE A CA 1
ATOM 1150 C C . ILE A 1 147 ? 1.159 -0.039 11.635 1.00 96.81 147 ILE A C 1
ATOM 1152 O O . ILE A 1 147 ? 0.167 0.381 11.046 1.00 96.81 147 ILE A O 1
ATOM 1156 N N . SER A 1 148 ? 1.072 -1.011 12.548 1.00 97.12 148 SER A N 1
ATOM 1157 C CA . SER A 1 148 ? -0.187 -1.691 12.886 1.00 97.12 148 SER A CA 1
ATOM 1158 C C . SER A 1 148 ? -1.228 -0.721 13.463 1.00 97.12 148 SER A C 1
ATOM 1160 O O . SER A 1 148 ? -2.393 -0.749 13.065 1.00 97.12 148 SER A O 1
ATOM 1162 N N . CYS A 1 149 ? -0.820 0.192 14.350 1.00 96.56 149 CYS A N 1
ATOM 1163 C CA . CYS A 1 149 ? -1.713 1.210 14.918 1.00 96.56 149 CYS A CA 1
ATOM 1164 C C . CYS A 1 149 ? -2.205 2.209 13.857 1.00 96.56 149 CYS A C 1
ATOM 1166 O O . CYS A 1 149 ? -3.397 2.542 13.802 1.00 96.56 149 CYS A O 1
ATOM 1168 N N . LYS A 1 150 ? -1.296 2.672 12.991 1.00 97.50 150 LYS A N 1
ATOM 1169 C CA . LYS A 1 150 ? -1.611 3.587 11.887 1.00 97.50 150 LYS A CA 1
ATOM 1170 C C . LYS A 1 150 ? -2.499 2.917 10.840 1.00 97.50 150 LYS A C 1
ATOM 1172 O O . LYS A 1 150 ? -3.438 3.548 10.366 1.00 97.50 150 LYS A O 1
ATOM 1177 N N . PHE A 1 151 ? -2.270 1.640 10.541 1.00 98.00 151 PHE A N 1
ATOM 1178 C CA . PHE A 1 151 ? -3.090 0.832 9.639 1.00 98.00 151 PHE A CA 1
ATOM 1179 C C . PHE A 1 151 ? -4.539 0.729 10.119 1.00 98.00 151 PHE A C 1
ATOM 1181 O O . PHE A 1 151 ? -5.467 1.039 9.370 1.00 98.00 151 PHE A O 1
ATOM 1188 N N . VAL A 1 152 ? -4.742 0.373 11.392 1.00 97.31 152 VAL A N 1
ATOM 1189 C CA . VAL A 1 152 ? -6.085 0.309 11.988 1.00 97.31 152 VAL A CA 1
ATOM 1190 C C . VAL A 1 152 ? -6.773 1.676 11.921 1.00 97.31 152 VAL A C 1
ATOM 1192 O O . VAL A 1 152 ? -7.924 1.761 11.492 1.00 97.31 152 VAL A O 1
ATOM 1195 N N . SER A 1 153 ? -6.062 2.748 12.282 1.00 96.81 153 SER A N 1
ATOM 1196 C CA . SER A 1 153 ? -6.589 4.120 12.221 1.00 96.81 153 SER A CA 1
ATOM 1197 C C . SER A 1 153 ? -6.974 4.536 10.794 1.00 96.81 153 SER A C 1
ATOM 1199 O O . SER A 1 153 ? -8.053 5.088 10.582 1.00 96.81 153 SER A O 1
ATOM 1201 N N . ALA A 1 154 ? -6.140 4.215 9.800 1.00 97.06 154 ALA A N 1
ATOM 1202 C CA . ALA A 1 154 ? -6.401 4.506 8.392 1.00 97.06 154 ALA A CA 1
ATOM 1203 C C . ALA A 1 154 ? -7.688 3.825 7.896 1.00 97.06 154 ALA A C 1
ATOM 1205 O O . ALA A 1 154 ? -8.550 4.483 7.311 1.00 97.06 154 ALA A O 1
ATOM 1206 N N . PHE A 1 155 ? -7.867 2.532 8.191 1.00 95.94 155 PHE A N 1
ATOM 1207 C CA . PHE A 1 155 ? -9.082 1.790 7.831 1.00 95.94 155 PHE A CA 1
ATOM 1208 C C . PHE A 1 155 ? -10.333 2.340 8.520 1.00 95.94 155 PHE A C 1
ATOM 1210 O O . PHE A 1 155 ? -11.395 2.429 7.900 1.00 95.94 155 PHE A O 1
ATOM 1217 N N . GLN A 1 156 ? -10.218 2.737 9.789 1.00 95.00 156 GLN A N 1
ATOM 1218 C CA . GLN A 1 156 ? -11.320 3.369 10.511 1.00 95.00 156 GLN A CA 1
ATOM 1219 C C . GLN A 1 156 ? -11.724 4.696 9.866 1.00 95.00 156 GLN A C 1
ATOM 1221 O O . GLN A 1 156 ? -12.913 4.921 9.650 1.00 95.00 156 GLN A O 1
ATOM 1226 N N . ASN A 1 157 ? -10.764 5.552 9.514 1.00 95.75 157 ASN A N 1
ATOM 1227 C CA . ASN A 1 157 ? -11.055 6.841 8.887 1.00 95.75 157 ASN A CA 1
ATOM 1228 C C . ASN A 1 157 ? -11.638 6.678 7.476 1.00 95.75 157 ASN A C 1
ATOM 1230 O O . ASN A 1 157 ? -12.637 7.322 7.157 1.00 95.75 157 ASN A O 1
ATOM 1234 N N . LEU A 1 158 ? -11.104 5.756 6.666 1.00 94.38 158 LEU A N 1
ATOM 1235 C CA . LEU A 1 158 ? -11.680 5.410 5.359 1.00 94.38 158 LEU A CA 1
ATOM 1236 C C . LEU A 1 158 ? -13.147 4.976 5.483 1.00 94.38 158 LEU A C 1
ATOM 1238 O O . LEU A 1 158 ? -14.000 5.459 4.738 1.00 94.38 158 LEU A O 1
ATOM 1242 N N . ARG A 1 159 ? -13.457 4.124 6.468 1.00 92.81 159 ARG A N 1
ATOM 1243 C CA . ARG A 1 159 ? -14.824 3.654 6.721 1.00 92.81 159 ARG A CA 1
ATOM 1244 C C . ARG A 1 159 ? -15.748 4.746 7.259 1.00 92.81 159 ARG A C 1
ATOM 1246 O O . ARG A 1 159 ? -16.921 4.761 6.905 1.00 92.81 159 ARG A O 1
ATOM 1253 N N . LYS A 1 160 ? -15.256 5.657 8.104 1.00 93.25 160 LYS A N 1
ATOM 1254 C CA . LYS A 1 160 ? -16.051 6.807 8.577 1.00 93.25 160 LYS A CA 1
ATOM 1255 C C . LYS A 1 160 ? -16.487 7.698 7.416 1.00 93.25 160 LYS A C 1
ATOM 1257 O O . LYS A 1 160 ? -17.622 8.160 7.397 1.00 93.25 160 LYS A O 1
ATOM 1262 N N . ILE A 1 161 ? -15.587 7.935 6.461 1.00 92.50 161 ILE A N 1
ATOM 1263 C CA . ILE A 1 161 ? -15.849 8.797 5.303 1.00 92.50 161 ILE A CA 1
ATOM 1264 C C . ILE A 1 161 ? -16.755 8.097 4.288 1.00 92.50 161 ILE A C 1
ATOM 1266 O O . ILE A 1 161 ? -17.653 8.734 3.745 1.00 92.50 161 ILE A O 1
ATOM 1270 N N . ASN A 1 162 ? -16.553 6.795 4.070 1.00 88.50 162 ASN A N 1
ATOM 1271 C CA . ASN A 1 162 ? -17.356 5.977 3.165 1.00 88.50 162 ASN A CA 1
ATOM 1272 C C . ASN A 1 162 ? -17.943 4.779 3.912 1.00 88.50 162 ASN A C 1
ATOM 1274 O O . ASN A 1 162 ? -17.392 3.680 3.884 1.00 88.50 162 ASN A O 1
ATOM 1278 N N . ALA A 1 163 ? -19.091 4.977 4.562 1.00 88.62 163 ALA A N 1
ATOM 1279 C CA . ALA A 1 163 ? -19.722 3.936 5.377 1.00 88.62 163 ALA A CA 1
ATOM 1280 C C . ALA A 1 163 ? -20.070 2.655 4.591 1.00 88.62 163 ALA A C 1
ATOM 1282 O O . ALA A 1 163 ? -20.072 1.568 5.168 1.00 88.62 163 ALA A O 1
ATOM 1283 N N . ASN A 1 164 ? -20.322 2.788 3.284 1.00 88.56 164 ASN A N 1
ATOM 1284 C CA . ASN A 1 164 ? -20.714 1.698 2.385 1.00 88.56 164 ASN A CA 1
ATOM 1285 C C . ASN A 1 164 ? -19.534 1.045 1.646 1.00 88.56 164 ASN A C 1
ATOM 1287 O O . ASN A 1 164 ? -19.764 0.246 0.742 1.00 88.56 164 ASN A O 1
ATOM 1291 N N . ILE A 1 165 ? -18.292 1.400 1.992 1.00 91.38 165 ILE A N 1
ATOM 1292 C CA . ILE A 1 165 ? -17.097 0.835 1.362 1.00 91.38 165 ILE A CA 1
ATOM 1293 C C . ILE A 1 165 ? -17.083 -0.690 1.498 1.00 91.38 165 ILE A C 1
ATOM 1295 O O . ILE A 1 165 ? -17.266 -1.236 2.595 1.00 91.38 165 ILE A O 1
ATOM 1299 N N . GLN A 1 166 ? -16.887 -1.385 0.380 1.00 91.94 166 GLN A N 1
ATOM 1300 C CA . GLN A 1 166 ? -16.767 -2.836 0.405 1.00 91.94 166 GLN A CA 1
ATOM 1301 C C . GLN A 1 166 ? -15.365 -3.213 0.865 1.00 91.94 166 GLN A C 1
ATOM 1303 O O . GLN A 1 166 ? -14.383 -2.784 0.279 1.00 91.94 166 GLN A O 1
ATOM 1308 N N . ILE A 1 167 ? -15.290 -4.042 1.905 1.00 93.44 167 ILE A N 1
ATOM 1309 C CA . ILE A 1 167 ? -14.031 -4.610 2.380 1.00 93.44 167 ILE A CA 1
ATOM 1310 C C . ILE A 1 167 ? -13.987 -6.096 2.020 1.00 93.44 167 ILE A C 1
ATOM 1312 O O . ILE A 1 167 ? -14.844 -6.889 2.435 1.00 93.44 167 ILE A O 1
ATOM 1316 N N . SER A 1 168 ? -12.997 -6.462 1.217 1.00 93.75 168 SER A N 1
ATOM 1317 C CA . SER A 1 168 ? -12.718 -7.828 0.789 1.00 93.75 168 SER A CA 1
ATOM 1318 C C . SER A 1 168 ? -12.277 -8.706 1.962 1.00 93.75 168 SER A C 1
ATOM 1320 O O . SER A 1 168 ? -11.926 -8.231 3.045 1.00 93.75 168 SER A O 1
ATOM 1322 N N . GLN A 1 169 ? -12.283 -10.023 1.753 1.00 95.69 169 GLN A N 1
ATOM 1323 C CA . GLN A 1 169 ? -11.815 -10.971 2.765 1.00 95.69 169 GLN A CA 1
ATOM 1324 C C . GLN A 1 169 ? -10.331 -10.759 3.112 1.00 95.69 169 GLN A C 1
ATOM 1326 O O . GLN A 1 169 ? -9.978 -10.744 4.289 1.00 95.69 169 GLN A O 1
ATOM 1331 N N . PHE A 1 170 ? -9.495 -10.501 2.104 1.00 95.62 170 PHE A N 1
ATOM 1332 C CA . PHE A 1 170 ? -8.069 -10.222 2.278 1.00 95.62 170 PHE A CA 1
ATOM 1333 C C . PHE A 1 170 ? -7.820 -8.998 3.177 1.00 95.62 170 PHE A C 1
ATOM 1335 O O . PHE A 1 170 ? -7.037 -9.049 4.125 1.00 95.62 170 PHE A O 1
ATOM 1342 N N . GLU A 1 171 ? -8.540 -7.901 2.943 1.00 97.00 171 GLU A N 1
ATOM 1343 C CA . GLU A 1 171 ? -8.404 -6.680 3.745 1.00 97.00 171 GLU A CA 1
ATOM 1344 C C . GLU A 1 171 ? -8.924 -6.860 5.178 1.00 97.00 171 GLU A C 1
ATOM 1346 O O . GLU A 1 171 ? -8.344 -6.314 6.119 1.00 97.00 171 GLU A O 1
ATOM 1351 N N . LYS A 1 172 ? -9.993 -7.648 5.373 1.00 96.88 172 LYS A N 1
ATOM 1352 C CA . LYS A 1 172 ? -10.493 -7.998 6.715 1.00 96.88 172 LYS A CA 1
ATOM 1353 C C . LYS A 1 172 ? -9.448 -8.768 7.516 1.00 96.88 172 LYS A C 1
ATOM 1355 O O . LYS A 1 172 ? -9.264 -8.475 8.696 1.00 96.88 172 LYS A O 1
ATOM 1360 N N . GLU A 1 173 ? -8.771 -9.728 6.892 1.00 97.56 173 GLU A N 1
ATOM 1361 C CA . GLU A 1 173 ? -7.715 -10.520 7.529 1.00 97.56 173 GLU A CA 1
ATOM 1362 C C . GLU A 1 173 ? -6.511 -9.653 7.907 1.00 97.56 173 GLU A C 1
ATOM 1364 O O . GLU A 1 173 ? -6.025 -9.736 9.040 1.00 97.56 173 GLU A O 1
ATOM 1369 N N . ALA A 1 174 ? -6.090 -8.748 7.016 1.00 97.56 174 ALA A N 1
ATOM 1370 C CA . ALA A 1 174 ? -5.044 -7.771 7.311 1.00 97.56 174 ALA A CA 1
ATOM 1371 C C . ALA A 1 174 ? -5.429 -6.870 8.502 1.00 97.56 174 ALA A C 1
ATOM 1373 O O . ALA A 1 174 ? -4.652 -6.719 9.447 1.00 97.56 174 ALA A O 1
ATOM 1374 N N . LEU A 1 175 ? -6.656 -6.335 8.513 1.00 97.62 175 LEU A N 1
ATOM 1375 C CA . LEU A 1 175 ? -7.162 -5.482 9.593 1.00 97.62 175 LEU A CA 1
ATOM 1376 C C . LEU A 1 175 ? -7.275 -6.213 10.931 1.00 97.62 175 LEU A C 1
ATOM 1378 O O . LEU A 1 175 ? -6.895 -5.665 11.968 1.00 97.62 175 LEU A O 1
ATOM 1382 N N . PHE A 1 176 ? -7.769 -7.448 10.918 1.00 97.56 176 PHE A N 1
ATOM 1383 C CA . PHE A 1 176 ? -7.843 -8.280 12.114 1.00 97.56 176 PHE A CA 1
ATOM 1384 C C . PHE A 1 176 ? -6.449 -8.571 12.686 1.00 97.56 176 PHE A C 1
ATOM 1386 O O . PHE A 1 176 ? -6.231 -8.451 13.897 1.00 97.56 176 PHE A O 1
ATOM 1393 N N . THR A 1 177 ? -5.494 -8.896 11.814 1.00 97.56 177 THR A N 1
ATOM 1394 C CA . THR A 1 177 ? -4.100 -9.161 12.188 1.00 97.56 177 THR A CA 1
ATOM 1395 C C . THR A 1 177 ? -3.458 -7.921 12.807 1.00 97.56 177 THR A C 1
ATOM 1397 O O . THR A 1 177 ? -2.927 -8.002 13.917 1.00 97.56 177 THR A O 1
ATOM 1400 N N . ALA A 1 178 ? -3.609 -6.755 12.170 1.00 97.44 178 ALA A N 1
ATOM 1401 C CA . ALA A 1 178 ? -3.099 -5.483 12.678 1.00 97.44 178 ALA A CA 1
ATOM 1402 C C . ALA A 1 178 ? -3.674 -5.111 14.046 1.00 97.44 178 ALA A C 1
ATOM 1404 O O . ALA A 1 178 ? -2.928 -4.765 14.963 1.00 97.44 178 ALA A O 1
ATOM 1405 N N . ALA A 1 179 ? -4.991 -5.238 14.222 1.00 97.00 179 ALA A N 1
ATOM 1406 C CA . ALA A 1 179 ? -5.639 -4.961 15.500 1.00 97.00 179 ALA A CA 1
ATOM 1407 C C . ALA A 1 179 ? -5.165 -5.914 16.611 1.00 97.00 179 ALA A C 1
ATOM 1409 O O . ALA A 1 179 ? -5.004 -5.503 17.763 1.00 97.00 179 ALA A O 1
ATOM 1410 N N . THR A 1 180 ? -4.921 -7.181 16.274 1.00 96.31 180 THR A N 1
ATOM 1411 C CA . THR A 1 180 ? -4.426 -8.184 17.224 1.00 96.31 180 THR A CA 1
ATOM 1412 C C . THR A 1 180 ? -2.985 -7.897 17.640 1.00 96.31 180 THR A C 1
ATOM 1414 O O . THR A 1 180 ? -2.679 -7.930 18.833 1.00 96.31 180 THR A O 1
ATOM 1417 N N . LEU A 1 181 ? -2.109 -7.581 16.683 1.00 93.44 181 LEU A N 1
ATOM 1418 C CA . LEU A 1 181 ? -0.712 -7.233 16.949 1.00 93.44 181 LEU A CA 1
ATOM 1419 C C . LEU A 1 181 ? -0.590 -5.948 17.760 1.00 93.44 181 LEU A C 1
ATOM 1421 O O . LEU A 1 181 ? 0.111 -5.946 18.770 1.00 93.44 181 LEU A O 1
ATOM 1425 N N . ALA A 1 182 ? -1.328 -4.899 17.385 1.00 92.44 182 ALA A N 1
ATOM 1426 C CA . ALA A 1 182 ? -1.338 -3.636 18.115 1.00 92.44 182 ALA A CA 1
ATOM 1427 C C . ALA A 1 182 ? -1.683 -3.848 19.598 1.00 92.44 182 ALA A C 1
ATOM 1429 O O . ALA A 1 182 ? -0.966 -3.371 20.471 1.00 92.44 182 ALA A O 1
ATOM 1430 N N . ARG A 1 183 ? -2.714 -4.651 19.897 1.00 91.50 183 ARG A N 1
ATOM 1431 C CA . ARG A 1 183 ? -3.085 -4.984 21.284 1.00 91.50 183 ARG A CA 1
ATOM 1432 C C . ARG A 1 183 ? -2.031 -5.824 22.005 1.00 91.50 183 ARG A C 1
ATOM 1434 O O . ARG A 1 183 ? -1.768 -5.588 23.177 1.00 91.50 183 ARG A O 1
ATOM 1441 N N . LYS A 1 184 ? -1.455 -6.832 21.343 1.00 87.56 184 LYS A N 1
ATOM 1442 C CA . LYS A 1 184 ? -0.476 -7.736 21.974 1.00 87.56 184 LYS A CA 1
ATOM 1443 C C . LYS A 1 184 ? 0.842 -7.041 22.299 1.00 87.56 184 LYS A C 1
ATOM 1445 O O . LYS A 1 184 ? 1.425 -7.330 23.336 1.00 87.56 184 LYS A O 1
ATOM 1450 N N . LEU A 1 185 ? 1.310 -6.169 21.411 1.00 79.56 185 LEU A N 1
ATOM 1451 C CA . LEU A 1 185 ? 2.587 -5.475 21.561 1.00 79.56 185 LEU A CA 1
ATOM 1452 C C . LEU A 1 185 ? 2.485 -4.241 22.471 1.00 79.56 185 LEU A C 1
ATOM 1454 O O . LEU A 1 185 ? 3.480 -3.892 23.083 1.00 79.56 185 LEU A O 1
ATOM 1458 N N . GLN A 1 186 ? 1.306 -3.620 22.611 1.00 76.75 186 GLN A N 1
ATOM 1459 C CA . GLN A 1 186 ? 1.075 -2.543 23.593 1.00 76.75 186 GLN A CA 1
ATOM 1460 C C . GLN A 1 186 ? 1.030 -3.032 25.048 1.00 76.75 186 GLN A C 1
ATOM 1462 O O . GLN A 1 186 ? 1.240 -2.243 25.961 1.00 76.75 186 GLN A O 1
ATOM 1467 N N . ASN A 1 187 ? 0.724 -4.313 25.265 1.00 68.25 187 ASN A N 1
ATOM 1468 C CA . ASN A 1 187 ? 0.602 -4.917 26.596 1.00 68.25 187 ASN A CA 1
ATOM 1469 C C . ASN A 1 187 ? 1.893 -5.619 27.069 1.00 68.25 187 ASN A C 1
ATOM 1471 O O . ASN A 1 187 ? 1.849 -6.365 28.048 1.00 68.25 187 ASN A O 1
ATOM 1475 N N . LYS A 1 188 ? 3.009 -5.440 26.354 1.00 55.81 188 LYS A N 1
ATOM 1476 C CA . LYS A 1 188 ? 4.353 -5.887 26.744 1.00 55.81 188 LYS A CA 1
ATOM 1477 C C . LYS A 1 188 ? 5.178 -4.690 27.190 1.00 55.81 188 LYS A C 1
ATOM 1479 O O . LYS A 1 188 ? 5.980 -4.888 28.125 1.00 55.81 188 LYS A O 1
#

InterPro domains:
  IPR034561 Negative regulator of systemic acquired resistance SNI1 [PTHR37243] (1-183)

Radius of gyration: 17.79 Å; Cα contacts (8 Å, |Δi|>4): 156; chains: 1; bounding box: 48×38×58 Å